Protein AF-A0A7R9KYV3-F1 (afdb_monomer)

Organism: NCBI:txid1979941

Radius of gyration: 22.54 Å; Cα contacts (8 Å, |Δi|>4): 200; chains: 1; bounding box: 41×62×64 Å

pLDDT: mean 77.12, std 25.92, range [29.58, 98.75]

Secondary structure (DSSP, 8-state):
-HHHHHHHHHHHHHHHHHHHHHHHHHHTT-HHHHHHHHHHHHHH-TT-HHHHHHHHHHHHHHT-HHHHHHHHHHHHHH-TT-HHHHHHHHHHHHHTT-HHHHHHHHHHHHHH-TT-HHHHHHHHHHHHHHHHTT----------TTTS-SSPPP------BTTB--EEEE-SSS-EEEE--PPPHHHHHS--------PPP---

Structure (mmCIF, N/CA/C/O backbone):
data_AF-A0A7R9KYV3-F1
#
_entry.id   AF-A0A7R9KYV3-F1
#
loop_
_atom_site.group_PDB
_atom_site.id
_atom_site.type_symbol
_atom_site.label_atom_id
_atom_site.label_alt_id
_atom_site.label_comp_id
_atom_site.label_asym_id
_atom_site.label_entity_id
_atom_site.label_seq_id
_atom_site.pdbx_PDB_ins_code
_atom_site.Cartn_x
_atom_site.Cartn_y
_atom_site.Cartn_z
_atom_site.occupancy
_atom_site.B_iso_or_equiv
_atom_site.auth_seq_id
_atom_site.auth_comp_id
_atom_site.auth_asym_id
_atom_site.auth_atom_id
_atom_site.pdbx_PDB_model_num
ATOM 1 N N . MET A 1 1 ? 2.845 6.197 -35.842 1.00 64.44 1 MET A N 1
ATOM 2 C CA . MET A 1 1 ? 1.999 5.460 -34.868 1.00 64.44 1 MET A CA 1
ATOM 3 C C . MET A 1 1 ? 2.678 4.208 -34.306 1.00 64.44 1 MET A C 1
ATOM 5 O O . MET A 1 1 ? 2.483 3.958 -33.127 1.00 64.44 1 MET A O 1
ATOM 9 N N . ASN A 1 2 ? 3.479 3.456 -35.077 1.00 78.50 2 ASN A N 1
ATOM 10 C CA . ASN A 1 2 ? 4.183 2.267 -34.560 1.00 78.50 2 ASN A CA 1
ATOM 11 C C . ASN A 1 2 ? 5.315 2.609 -33.572 1.00 78.50 2 ASN A C 1
ATOM 13 O O . ASN A 1 2 ? 5.356 2.032 -32.498 1.00 78.50 2 ASN A O 1
ATOM 17 N N . GLU A 1 3 ? 6.119 3.638 -33.850 1.00 84.25 3 GLU A N 1
ATOM 18 C CA . GLU A 1 3 ? 7.258 4.022 -32.992 1.00 84.25 3 GLU A CA 1
ATOM 19 C C . GLU A 1 3 ? 6.856 4.394 -31.552 1.00 84.25 3 GLU A C 1
ATOM 21 O O . GLU A 1 3 ? 7.461 3.912 -30.602 1.00 84.25 3 GLU A O 1
ATOM 26 N N . LEU A 1 4 ? 5.783 5.176 -31.364 1.00 86.19 4 LEU A N 1
ATOM 27 C CA . LEU A 1 4 ? 5.289 5.538 -30.025 1.00 86.19 4 LEU A CA 1
ATOM 28 C C . LEU A 1 4 ? 4.763 4.318 -29.249 1.00 86.19 4 LEU A C 1
ATOM 30 O O . LEU A 1 4 ? 4.862 4.247 -28.024 1.00 86.19 4 LEU A O 1
ATOM 34 N N . ARG A 1 5 ? 4.176 3.351 -29.964 1.00 86.88 5 ARG A N 1
ATOM 35 C CA . ARG A 1 5 ? 3.699 2.100 -29.369 1.00 86.88 5 ARG A CA 1
ATOM 36 C C . ARG A 1 5 ? 4.875 1.230 -28.934 1.00 86.88 5 ARG A C 1
ATOM 38 O O . ARG A 1 5 ? 4.810 0.649 -27.853 1.00 86.88 5 ARG A O 1
ATOM 45 N N . ASP A 1 6 ? 5.923 1.170 -29.745 1.00 90.88 6 ASP A N 1
ATOM 46 C CA . ASP A 1 6 ? 7.134 0.406 -29.455 1.00 90.88 6 ASP A CA 1
ATOM 47 C C . ASP A 1 6 ? 7.897 1.020 -28.267 1.00 90.88 6 ASP A C 1
ATOM 49 O O . ASP A 1 6 ? 8.234 0.306 -27.323 1.00 90.88 6 ASP A O 1
ATOM 53 N N . GLU A 1 7 ? 8.023 2.352 -28.210 1.00 92.62 7 GLU A N 1
ATOM 54 C CA . GLU A 1 7 ? 8.619 3.060 -27.065 1.00 92.62 7 GLU A CA 1
ATOM 55 C C . GLU A 1 7 ? 7.854 2.794 -25.756 1.00 92.62 7 GLU A C 1
ATOM 57 O O . GLU A 1 7 ? 8.450 2.559 -24.701 1.00 92.62 7 GLU A O 1
ATOM 62 N N . LEU A 1 8 ? 6.517 2.787 -25.805 1.00 91.12 8 LEU A N 1
ATOM 63 C CA . LEU A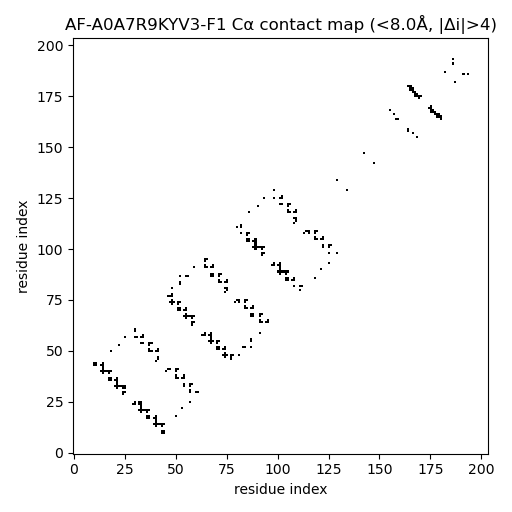 1 8 ? 5.694 2.476 -24.636 1.00 91.12 8 LEU A CA 1
ATOM 64 C C . LEU A 1 8 ? 5.884 1.025 -24.167 1.00 91.12 8 LEU A C 1
ATOM 66 O O . LEU A 1 8 ? 5.913 0.766 -22.960 1.00 91.12 8 LEU A O 1
ATOM 70 N N . ILE A 1 9 ? 6.007 0.078 -25.102 1.00 92.81 9 ILE A N 1
ATOM 71 C CA . ILE A 1 9 ? 6.284 -1.330 -24.789 1.00 92.81 9 ILE A CA 1
ATOM 72 C C . ILE A 1 9 ? 7.638 -1.453 -24.086 1.00 92.81 9 ILE A C 1
ATOM 74 O O . ILE A 1 9 ? 7.733 -2.149 -23.071 1.00 92.81 9 ILE A O 1
ATOM 78 N N . ASP A 1 10 ? 8.656 -0.748 -24.569 1.00 94.31 10 ASP A N 1
ATOM 79 C CA . ASP A 1 10 ? 9.988 -0.778 -23.972 1.00 94.31 10 ASP A CA 1
ATOM 80 C C . ASP A 1 10 ? 10.014 -0.113 -22.593 1.00 94.31 10 ASP A C 1
ATOM 82 O O . ASP A 1 10 ? 10.536 -0.696 -21.641 1.00 94.31 10 ASP A O 1
ATOM 86 N N . ARG A 1 11 ? 9.345 1.034 -22.416 1.00 95.75 11 ARG A N 1
ATOM 87 C CA . ARG A 1 11 ? 9.168 1.660 -21.093 1.00 95.75 11 ARG A CA 1
ATOM 88 C C . ARG A 1 11 ? 8.491 0.732 -20.093 1.00 95.75 11 ARG A C 1
ATOM 90 O O . ARG A 1 11 ? 8.936 0.633 -18.950 1.00 95.75 11 ARG A O 1
ATOM 97 N N . LYS A 1 12 ? 7.450 0.015 -20.522 1.00 96.50 12 LYS A N 1
ATOM 98 C CA . LYS A 1 12 ? 6.760 -0.968 -19.680 1.00 96.50 12 LYS A CA 1
ATOM 99 C C . LYS A 1 12 ? 7.692 -2.111 -19.268 1.00 96.50 12 LYS A C 1
ATOM 101 O O . LYS A 1 12 ? 7.708 -2.468 -18.093 1.00 96.50 12 LYS A O 1
ATOM 106 N N . ARG A 1 13 ? 8.489 -2.649 -20.199 1.00 97.06 13 ARG A N 1
ATOM 107 C CA . ARG A 1 13 ? 9.479 -3.703 -19.905 1.00 97.06 13 ARG A CA 1
ATOM 108 C C . ARG A 1 13 ? 10.517 -3.231 -18.889 1.00 97.06 13 ARG A C 1
ATOM 110 O O . ARG A 1 13 ? 10.708 -3.892 -17.874 1.00 97.06 13 ARG A O 1
ATOM 117 N N . LEU A 1 14 ? 11.099 -2.051 -19.102 1.00 97.69 14 LEU A N 1
ATOM 118 C CA . LEU A 1 14 ? 12.070 -1.465 -18.173 1.00 97.69 14 LEU A CA 1
ATOM 119 C C . LEU A 1 14 ? 11.465 -1.228 -16.780 1.00 97.69 14 LEU A C 1
ATOM 121 O O . LEU A 1 14 ? 12.129 -1.443 -15.765 1.00 97.69 14 LEU A O 1
ATOM 125 N N . ALA A 1 15 ? 10.198 -0.809 -16.710 1.00 98.12 15 ALA A N 1
ATOM 126 C CA . ALA A 1 15 ? 9.493 -0.645 -15.443 1.00 98.12 15 ALA A CA 1
ATOM 127 C C . ALA A 1 15 ? 9.299 -1.985 -14.712 1.00 98.12 15 ALA A C 1
ATOM 129 O O . ALA A 1 15 ? 9.496 -2.070 -13.496 1.00 98.12 15 ALA A O 1
ATOM 130 N N . ASP A 1 16 ? 8.951 -3.044 -15.445 1.00 98.06 16 ASP A N 1
ATOM 131 C CA . ASP A 1 16 ? 8.828 -4.390 -14.890 1.00 98.06 16 ASP A CA 1
ATOM 132 C C . ASP A 1 16 ? 10.169 -4.931 -14.374 1.00 98.06 16 ASP A C 1
ATOM 134 O O . ASP A 1 16 ? 10.203 -5.498 -13.278 1.00 98.06 16 ASP A O 1
ATOM 138 N N . ASP A 1 17 ? 11.273 -4.674 -15.078 1.00 98.31 17 ASP A N 1
ATOM 139 C CA . ASP A 1 17 ? 12.620 -5.034 -14.622 1.00 98.31 17 ASP A CA 1
ATOM 140 C C . ASP A 1 17 ? 12.986 -4.316 -13.317 1.00 98.31 17 ASP A C 1
ATOM 142 O O . ASP A 1 17 ? 13.447 -4.945 -12.359 1.00 98.31 17 ASP A O 1
ATOM 146 N N . GLN A 1 18 ? 12.716 -3.007 -13.226 1.00 98.56 18 GLN A N 1
ATOM 147 C CA . GLN A 1 18 ? 12.911 -2.243 -11.989 1.00 98.56 18 GLN A CA 1
ATOM 148 C C . GLN A 1 18 ? 12.071 -2.809 -10.840 1.00 98.56 18 GLN A C 1
ATOM 150 O O . GLN A 1 18 ? 12.570 -2.953 -9.721 1.00 98.56 18 GLN A O 1
ATOM 155 N N . LYS A 1 19 ? 10.816 -3.197 -11.098 1.00 98.44 19 LYS A N 1
ATOM 156 C CA . LYS A 1 19 ? 9.971 -3.871 -10.103 1.00 98.44 19 LYS A CA 1
ATOM 157 C C . LYS A 1 19 ? 10.593 -5.196 -9.651 1.00 98.44 19 LYS A C 1
ATOM 159 O O . LYS A 1 19 ? 10.613 -5.453 -8.448 1.00 98.44 19 LYS A O 1
ATOM 164 N N . GLU A 1 20 ? 11.123 -6.024 -10.551 1.00 98.62 20 GLU A N 1
ATOM 165 C CA . GLU A 1 20 ? 11.753 -7.292 -10.156 1.00 98.62 20 GLU A CA 1
ATOM 166 C C . GLU A 1 20 ? 13.046 -7.099 -9.354 1.00 98.62 20 GLU A C 1
ATOM 168 O O . GLU A 1 20 ? 13.282 -7.815 -8.377 1.00 98.62 20 GLU A O 1
ATOM 173 N N . ILE A 1 21 ? 13.860 -6.097 -9.690 1.00 98.56 21 ILE A N 1
ATOM 174 C CA . ILE A 1 21 ? 15.030 -5.716 -8.883 1.00 98.56 21 ILE A CA 1
ATOM 175 C C . ILE A 1 21 ? 14.579 -5.243 -7.491 1.00 98.56 21 ILE A C 1
ATOM 177 O O . ILE A 1 21 ? 15.112 -5.696 -6.474 1.00 98.56 21 ILE A O 1
ATOM 181 N N . GLY A 1 22 ? 13.534 -4.413 -7.426 1.00 98.56 22 GLY A N 1
ATOM 182 C CA . GLY A 1 22 ? 12.930 -3.969 -6.169 1.00 98.56 22 GLY A CA 1
ATOM 183 C C . GLY A 1 22 ? 12.415 -5.128 -5.314 1.00 98.56 22 GLY A C 1
ATOM 184 O O . GLY A 1 22 ? 12.664 -5.158 -4.108 1.00 98.56 22 GLY A O 1
ATOM 185 N N . ASN A 1 23 ? 11.786 -6.132 -5.933 1.00 98.62 23 ASN A N 1
ATOM 186 C CA . ASN A 1 23 ? 11.327 -7.345 -5.252 1.00 98.62 23 ASN A CA 1
ATOM 187 C C . ASN A 1 23 ? 12.497 -8.116 -4.621 1.00 98.62 23 ASN A C 1
ATOM 189 O O . ASN A 1 23 ? 12.359 -8.629 -3.508 1.00 98.62 23 ASN A O 1
ATOM 193 N N . LYS A 1 24 ? 13.645 -8.204 -5.307 1.00 98.69 24 LYS A N 1
ATOM 194 C CA . LYS A 1 24 ? 14.857 -8.848 -4.772 1.00 98.69 24 LYS A CA 1
ATOM 195 C C . LYS A 1 24 ? 15.391 -8.084 -3.561 1.00 98.69 24 LYS A C 1
ATOM 197 O O . LYS A 1 24 ? 15.576 -8.694 -2.512 1.00 98.69 24 LYS A O 1
ATOM 202 N N . HIS A 1 25 ? 15.543 -6.761 -3.660 1.00 98.62 25 HIS A N 1
ATOM 203 C CA . HIS A 1 25 ? 15.964 -5.931 -2.525 1.00 98.62 25 HIS A CA 1
ATOM 204 C C . HIS A 1 25 ? 15.016 -6.054 -1.330 1.00 98.62 25 HIS A C 1
ATOM 206 O O . HIS A 1 25 ? 15.473 -6.261 -0.208 1.00 98.62 25 HIS A O 1
ATOM 212 N N . PHE A 1 26 ? 13.703 -6.019 -1.575 1.00 98.38 26 PHE A N 1
ATOM 213 C CA . PHE A 1 26 ? 12.693 -6.159 -0.530 1.00 98.38 26 PHE A CA 1
ATOM 214 C C . PHE A 1 26 ? 12.807 -7.506 0.199 1.00 98.38 26 PHE A C 1
ATOM 216 O O . PHE A 1 26 ? 12.771 -7.547 1.427 1.00 98.38 26 PHE A O 1
ATOM 223 N N . LYS A 1 27 ? 12.988 -8.609 -0.544 1.00 98.31 27 LYS A N 1
ATOM 224 C CA . LYS A 1 27 ? 13.189 -9.950 0.033 1.00 98.31 27 LYS A CA 1
ATOM 225 C C . LYS A 1 27 ? 14.481 -10.051 0.844 1.00 98.31 27 LYS A C 1
ATOM 227 O O . LYS A 1 27 ? 14.488 -10.724 1.867 1.00 98.31 27 LYS A O 1
ATOM 232 N N . SER A 1 28 ? 15.538 -9.363 0.418 1.00 97.94 28 SER A N 1
ATOM 233 C CA . SER A 1 28 ? 16.816 -9.303 1.137 1.00 97.94 28 SER A CA 1
ATOM 234 C C . SER A 1 28 ? 16.821 -8.326 2.322 1.00 97.94 28 SER A C 1
ATOM 236 O O . SER A 1 28 ? 17.852 -8.177 2.966 1.00 97.94 28 SER A O 1
ATOM 238 N N . GLY A 1 29 ? 15.706 -7.644 2.613 1.00 97.25 29 GLY A N 1
ATOM 239 C CA . GLY A 1 29 ? 15.609 -6.674 3.710 1.00 97.25 29 GLY A CA 1
ATOM 240 C C . GLY A 1 29 ? 16.184 -5.287 3.398 1.00 97.25 29 GLY A C 1
ATOM 241 O O . GLY A 1 29 ? 16.158 -4.414 4.260 1.00 97.25 29 GLY A O 1
ATOM 242 N N . HIS A 1 30 ? 16.642 -5.050 2.169 1.00 98.31 30 HIS A N 1
ATOM 243 C CA . HIS A 1 30 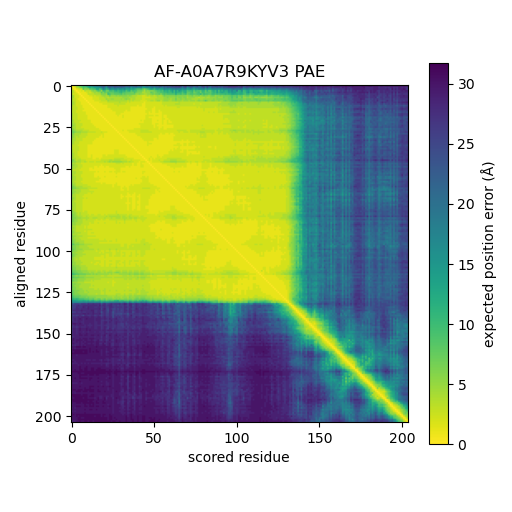? 17.122 -3.754 1.682 1.00 98.31 30 HIS A CA 1
ATOM 244 C C . HIS A 1 30 ? 15.924 -2.858 1.315 1.00 98.31 30 HIS A C 1
ATOM 246 O O . HIS A 1 30 ? 15.544 -2.718 0.146 1.00 98.31 30 HIS A O 1
ATOM 252 N N . ILE A 1 31 ? 15.235 -2.335 2.336 1.00 97.81 31 ILE A N 1
ATOM 253 C CA . ILE A 1 31 ? 13.947 -1.647 2.171 1.00 97.81 31 ILE A CA 1
ATOM 254 C C . ILE A 1 31 ? 14.106 -0.344 1.377 1.00 97.81 31 ILE A C 1
ATOM 256 O O . ILE A 1 31 ? 13.331 -0.097 0.451 1.00 97.81 31 ILE A O 1
ATOM 260 N N . GLU A 1 32 ? 15.115 0.469 1.675 1.00 98.19 32 GLU A N 1
ATOM 261 C CA . GLU A 1 32 ? 15.422 1.724 0.981 1.00 98.19 32 GLU A CA 1
ATOM 262 C C . GLU A 1 32 ? 15.660 1.520 -0.518 1.00 98.19 32 GLU A C 1
ATOM 264 O O . GLU A 1 32 ? 15.097 2.243 -1.344 1.00 98.19 32 GLU A O 1
ATOM 269 N N . GLU A 1 33 ? 16.474 0.531 -0.873 1.00 98.44 33 GLU A N 1
ATOM 270 C CA . GLU A 1 33 ? 16.784 0.165 -2.251 1.00 98.44 33 GLU A CA 1
ATOM 271 C C . GLU A 1 33 ? 15.523 -0.307 -2.972 1.00 98.44 33 GLU A C 1
ATOM 273 O O . GLU A 1 33 ? 15.260 0.128 -4.093 1.00 98.44 33 GLU A O 1
ATOM 278 N N . SER A 1 34 ? 14.681 -1.107 -2.307 1.00 98.56 34 SER A N 1
ATOM 279 C CA . SER A 1 34 ? 13.408 -1.536 -2.890 1.00 98.56 34 SER A CA 1
ATOM 280 C C . SER A 1 34 ? 12.488 -0.353 -3.221 1.00 98.56 34 SER A C 1
ATOM 282 O O . SER A 1 34 ? 11.918 -0.306 -4.310 1.00 98.56 34 SER A O 1
ATOM 284 N N . ILE A 1 35 ? 12.407 0.655 -2.341 1.00 98.62 35 ILE A N 1
ATOM 285 C CA . ILE A 1 35 ? 11.614 1.875 -2.566 1.00 98.62 35 ILE A CA 1
ATOM 286 C C . ILE A 1 35 ? 12.140 2.650 -3.779 1.00 98.62 35 ILE A C 1
ATOM 288 O O . ILE A 1 35 ? 11.338 3.132 -4.585 1.00 98.62 35 ILE A O 1
ATOM 292 N N . LYS A 1 36 ? 13.468 2.764 -3.929 1.00 98.62 36 LYS A N 1
ATOM 293 C CA . LYS A 1 36 ? 14.091 3.422 -5.089 1.00 98.62 36 LYS A CA 1
ATOM 294 C C . LYS A 1 36 ? 13.726 2.700 -6.385 1.00 98.62 36 LYS A C 1
ATOM 296 O O . LYS A 1 36 ? 13.237 3.339 -7.310 1.00 98.62 36 LYS A O 1
ATOM 301 N N . CYS A 1 37 ? 13.863 1.376 -6.421 1.00 98.75 37 CYS A N 1
ATOM 302 C CA . CYS A 1 37 ? 13.506 0.569 -7.587 1.00 98.75 37 CYS A CA 1
ATOM 303 C C . CYS A 1 37 ? 12.025 0.712 -7.971 1.00 98.75 37 CYS A C 1
ATOM 305 O O . CYS A 1 37 ? 11.715 0.963 -9.132 1.00 98.75 37 CYS A O 1
ATOM 307 N N . TYR A 1 38 ? 11.095 0.633 -7.012 1.00 98.75 38 TYR A N 1
ATOM 308 C CA . TYR A 1 38 ? 9.674 0.834 -7.322 1.00 98.75 38 TYR A CA 1
ATOM 309 C C . TYR A 1 38 ? 9.365 2.267 -7.771 1.00 98.75 38 TYR A C 1
ATOM 311 O O . TYR A 1 38 ? 8.493 2.472 -8.608 1.00 98.75 38 TYR A O 1
ATOM 319 N N . THR A 1 39 ? 10.088 3.261 -7.253 1.00 98.69 39 THR A N 1
ATOM 320 C CA . THR A 1 39 ? 9.951 4.654 -7.704 1.00 98.69 39 THR A CA 1
ATOM 321 C C . THR A 1 39 ? 10.410 4.819 -9.150 1.00 98.69 39 THR A C 1
ATOM 323 O O . THR A 1 39 ? 9.701 5.452 -9.927 1.00 98.69 39 THR A O 1
ATOM 326 N N . ASN A 1 40 ? 11.522 4.188 -9.534 1.00 98.44 40 ASN A N 1
ATOM 327 C CA . ASN A 1 40 ? 11.973 4.161 -10.925 1.00 98.44 40 ASN A CA 1
ATOM 328 C C . ASN A 1 40 ? 10.946 3.460 -11.829 1.00 98.44 40 ASN A C 1
ATOM 330 O O . ASN A 1 40 ? 10.641 3.960 -12.906 1.00 98.44 40 ASN A O 1
ATOM 334 N N . ALA A 1 41 ? 10.366 2.340 -11.379 1.00 98.50 41 ALA A N 1
ATOM 335 C CA . ALA A 1 41 ? 9.313 1.645 -12.122 1.00 98.50 41 ALA A CA 1
ATOM 336 C C . ALA A 1 41 ? 8.096 2.552 -12.382 1.00 98.50 41 ALA A C 1
ATOM 338 O O . ALA A 1 41 ? 7.597 2.609 -13.501 1.00 98.50 41 ALA A O 1
ATOM 339 N N . ILE A 1 42 ? 7.667 3.320 -11.375 1.00 98.38 42 ILE A N 1
ATOM 340 C CA . ILE A 1 42 ? 6.560 4.282 -11.498 1.00 98.38 42 ILE A CA 1
ATOM 341 C C . ILE A 1 42 ? 6.902 5.415 -12.474 1.00 98.38 42 ILE A C 1
ATOM 343 O O . ILE A 1 42 ? 6.064 5.778 -13.289 1.00 98.38 42 ILE A O 1
ATOM 347 N N . GLN A 1 43 ? 8.125 5.954 -12.424 1.00 97.88 43 GLN A N 1
ATOM 348 C CA . GLN A 1 43 ? 8.569 7.005 -13.352 1.00 97.88 43 GLN A CA 1
ATOM 349 C C . GLN A 1 43 ? 8.612 6.529 -14.809 1.00 97.88 43 GLN A C 1
ATOM 351 O O . GLN A 1 43 ? 8.379 7.318 -15.722 1.00 97.88 43 GLN A O 1
ATOM 356 N N . LEU A 1 44 ? 8.921 5.249 -15.029 1.00 97.44 44 LEU A N 1
ATOM 357 C CA . LEU A 1 44 ? 8.936 4.639 -16.356 1.00 97.44 44 LEU A CA 1
ATOM 358 C C . LEU A 1 44 ? 7.523 4.320 -16.858 1.00 97.44 44 LEU A C 1
ATOM 360 O O . LEU A 1 44 ? 7.244 4.497 -18.044 1.00 97.44 44 LEU A O 1
ATOM 364 N N . TYR A 1 45 ? 6.641 3.843 -15.975 1.00 96.25 45 TYR A N 1
ATOM 365 C CA . TYR A 1 45 ? 5.269 3.479 -16.316 1.00 96.25 45 TYR A CA 1
ATOM 366 C C . TYR A 1 45 ? 4.325 3.582 -15.105 1.00 96.25 45 TYR A C 1
ATOM 368 O O . TYR A 1 45 ? 4.218 2.674 -14.281 1.00 96.25 45 TYR A O 1
ATOM 376 N N . GLU A 1 46 ? 3.582 4.683 -15.022 1.00 95.44 46 GLU A N 1
ATOM 377 C CA . GLU A 1 46 ? 2.703 4.994 -13.886 1.00 95.44 46 GLU A CA 1
ATOM 378 C C . GLU A 1 46 ? 1.349 4.267 -13.911 1.00 95.44 46 GLU A C 1
ATOM 380 O O . GLU A 1 46 ? 0.633 4.248 -12.919 1.00 95.44 46 GLU A O 1
ATOM 385 N N . SER A 1 47 ? 0.969 3.623 -15.015 1.00 95.00 47 SER A N 1
ATOM 386 C CA . SER A 1 47 ? -0.362 3.004 -15.139 1.00 95.00 47 SER A CA 1
ATOM 387 C C . SER A 1 47 ? -0.454 1.586 -14.562 1.00 95.00 47 SER A C 1
ATOM 389 O O . SER A 1 47 ? -1.459 0.908 -14.767 1.00 95.00 47 SER A O 1
ATOM 391 N N . ASN A 1 48 ? 0.577 1.096 -13.864 1.00 96.38 48 ASN A N 1
ATOM 392 C CA . ASN A 1 48 ? 0.555 -0.228 -13.242 1.00 96.38 48 ASN A CA 1
ATOM 393 C C . ASN A 1 48 ? 0.341 -0.129 -11.717 1.00 96.38 48 ASN A C 1
ATOM 395 O O . ASN A 1 48 ? 1.257 0.283 -10.995 1.00 96.38 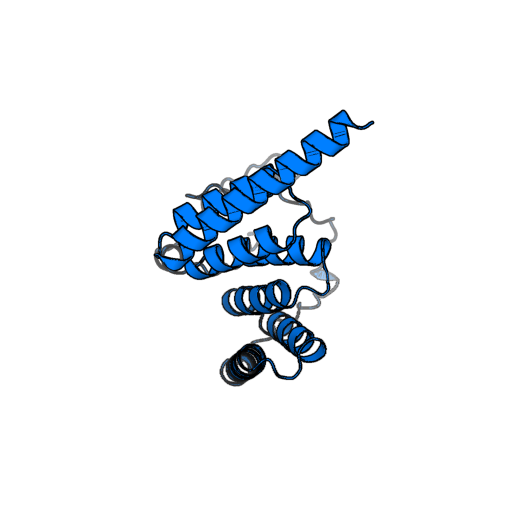48 ASN A O 1
ATOM 399 N N . PRO A 1 49 ? -0.807 -0.588 -11.182 1.00 97.62 49 PRO A N 1
ATOM 400 C CA . PRO A 1 49 ? -1.103 -0.499 -9.750 1.00 97.62 49 PRO A CA 1
ATOM 401 C C . PRO A 1 49 ? -0.142 -1.336 -8.890 1.00 97.62 49 PRO A C 1
ATOM 403 O O . PRO A 1 49 ? 0.051 -1.050 -7.705 1.00 97.62 49 PRO A O 1
ATOM 406 N N . VAL A 1 50 ? 0.501 -2.360 -9.468 1.00 97.88 50 VAL A N 1
ATOM 407 C CA . VAL A 1 50 ? 1.419 -3.260 -8.752 1.00 97.88 50 VAL A CA 1
ATOM 408 C C . VAL A 1 50 ? 2.639 -2.515 -8.213 1.00 97.88 50 VAL A C 1
ATOM 410 O O . VAL A 1 50 ? 3.106 -2.841 -7.118 1.00 97.88 50 VAL A O 1
ATOM 413 N N . PHE A 1 51 ? 3.145 -1.505 -8.927 1.00 98.44 51 PHE A N 1
ATOM 414 C CA . PHE A 1 51 ? 4.330 -0.765 -8.489 1.00 98.44 51 PHE A CA 1
ATOM 415 C C . PHE A 1 51 ? 4.045 0.032 -7.211 1.00 98.44 51 PHE A C 1
ATOM 417 O O . PHE A 1 51 ? 4.781 -0.091 -6.229 1.00 98.44 51 PHE A O 1
ATOM 424 N N . TYR A 1 52 ? 2.921 0.752 -7.180 1.00 98.69 52 TYR A N 1
ATOM 425 C CA . TYR A 1 52 ? 2.450 1.463 -5.990 1.00 98.69 52 TYR A CA 1
ATOM 426 C C . TYR A 1 52 ? 2.140 0.511 -4.843 1.00 98.69 52 TYR A C 1
ATOM 428 O O . TYR A 1 52 ? 2.539 0.764 -3.710 1.00 98.69 52 TYR A O 1
ATOM 436 N N . CYS A 1 53 ? 1.502 -0.631 -5.125 1.00 98.38 53 CYS A N 1
ATOM 437 C CA . CYS A 1 53 ? 1.292 -1.652 -4.107 1.00 98.38 53 CYS A CA 1
ATOM 438 C C . CYS A 1 53 ? 2.626 -2.052 -3.474 1.00 98.38 53 CYS A C 1
ATOM 440 O O . CYS A 1 53 ? 2.759 -2.066 -2.250 1.00 98.38 53 CYS A O 1
ATOM 442 N N . ASN A 1 54 ? 3.615 -2.447 -4.274 1.00 98.50 54 ASN A N 1
ATOM 443 C CA . ASN A 1 54 ? 4.882 -2.955 -3.752 1.00 98.50 54 ASN A CA 1
ATOM 444 C C . ASN A 1 54 ? 5.645 -1.893 -2.957 1.00 98.50 54 ASN A C 1
ATOM 446 O O . ASN A 1 54 ? 6.153 -2.200 -1.874 1.00 98.50 54 ASN A O 1
ATOM 450 N N . ARG A 1 55 ? 5.623 -0.639 -3.419 1.00 98.75 55 ARG A N 1
ATOM 451 C CA . ARG A 1 55 ? 6.202 0.483 -2.682 1.00 98.75 55 ARG A CA 1
ATOM 452 C C . ARG A 1 55 ? 5.454 0.784 -1.382 1.00 98.75 55 ARG A C 1
ATOM 454 O O . ARG A 1 55 ? 6.111 1.003 -0.366 1.00 98.75 55 ARG A O 1
ATOM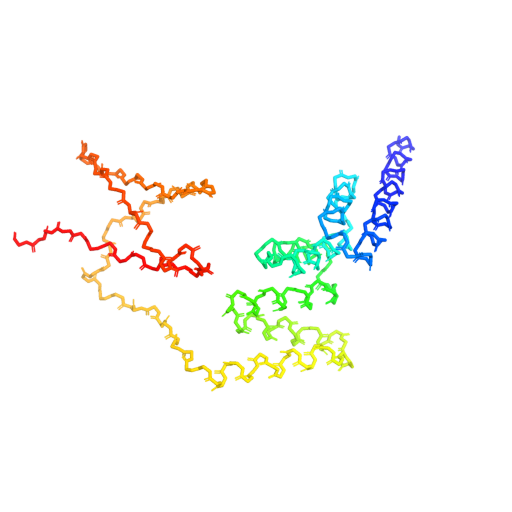 461 N N . SER A 1 56 ? 4.124 0.665 -1.347 1.00 98.75 56 SER A N 1
ATOM 462 C CA . SER A 1 56 ? 3.350 0.852 -0.111 1.00 98.75 56 SER A CA 1
ATOM 463 C C . SER A 1 56 ? 3.707 -0.169 0.968 1.00 98.75 56 SER A C 1
ATOM 465 O O . SER A 1 56 ? 3.823 0.183 2.141 1.00 98.75 56 SER A O 1
ATOM 467 N N . MET A 1 57 ? 3.975 -1.422 0.591 1.00 98.62 57 MET A N 1
ATOM 468 C CA . MET A 1 57 ? 4.456 -2.427 1.544 1.00 98.62 57 MET A CA 1
ATOM 469 C C . MET A 1 57 ? 5.869 -2.109 2.053 1.00 98.62 57 MET A C 1
ATOM 471 O O . MET A 1 57 ? 6.148 -2.288 3.239 1.00 98.62 57 MET A O 1
ATOM 475 N N . ALA A 1 58 ? 6.755 -1.607 1.190 1.00 98.62 58 ALA A N 1
ATOM 476 C CA . ALA A 1 58 ? 8.080 -1.150 1.606 1.00 98.62 58 ALA A CA 1
ATOM 477 C C . ALA A 1 58 ? 7.999 0.040 2.576 1.00 98.62 58 ALA A C 1
ATOM 479 O O . ALA A 1 58 ? 8.673 0.038 3.605 1.00 98.62 58 ALA A O 1
ATOM 480 N N . TYR A 1 59 ? 7.098 0.994 2.333 1.00 98.62 59 TYR A N 1
ATOM 481 C CA . TYR A 1 59 ? 6.828 2.085 3.268 1.00 98.62 59 TYR A CA 1
ATOM 482 C C . TYR A 1 59 ? 6.264 1.598 4.609 1.00 98.62 59 TYR A C 1
ATOM 484 O O . TYR A 1 59 ? 6.738 2.039 5.655 1.00 98.62 59 TYR A O 1
ATOM 492 N N . LEU A 1 60 ? 5.337 0.634 4.614 1.00 98.31 60 LEU A N 1
ATOM 493 C CA . LEU A 1 60 ? 4.849 0.014 5.853 1.00 98.31 60 LEU A CA 1
ATOM 494 C C . LEU A 1 60 ? 5.976 -0.652 6.650 1.00 98.31 60 LEU A C 1
ATOM 496 O O . LEU A 1 60 ? 6.025 -0.510 7.869 1.00 98.31 60 LEU A O 1
ATOM 500 N N . LYS A 1 61 ? 6.900 -1.350 5.977 1.00 97.88 61 LYS A N 1
ATOM 501 C CA . LYS A 1 61 ? 8.078 -1.959 6.619 1.00 97.88 61 LYS A CA 1
ATOM 502 C C . LYS A 1 61 ? 9.046 -0.922 7.183 1.00 97.88 61 LYS A C 1
ATOM 504 O O . LYS A 1 61 ? 9.658 -1.178 8.213 1.00 97.88 61 LYS A O 1
ATOM 509 N N . LYS A 1 62 ? 9.145 0.241 6.541 1.00 96.38 62 LYS A N 1
ATOM 510 C CA . LYS A 1 62 ? 9.964 1.372 6.990 1.00 96.38 62 LYS A CA 1
ATOM 511 C C . LYS A 1 62 ? 9.323 2.194 8.122 1.00 96.38 62 LYS A C 1
ATOM 513 O O . LYS A 1 62 ? 9.978 3.066 8.679 1.00 96.38 62 LYS A O 1
ATOM 518 N N . GLY A 1 63 ? 8.057 1.941 8.466 1.00 94.00 63 GLY A N 1
ATOM 519 C CA . GLY A 1 63 ? 7.325 2.736 9.460 1.00 94.00 63 GLY A CA 1
ATOM 520 C C . GLY A 1 63 ? 6.810 4.074 8.917 1.00 94.00 63 GLY A C 1
ATOM 521 O O . GLY A 1 63 ? 6.666 5.030 9.671 1.00 94.00 63 GLY A O 1
ATOM 522 N N . LEU A 1 64 ? 6.530 4.142 7.611 1.00 93.19 64 LEU A N 1
ATOM 523 C CA . LEU A 1 64 ? 5.999 5.313 6.906 1.00 93.19 64 LEU A CA 1
ATOM 524 C C . LEU A 1 64 ? 4.549 5.059 6.440 1.00 93.19 64 LEU A C 1
ATOM 526 O O . LEU A 1 64 ? 4.288 4.851 5.250 1.00 93.19 64 LEU A O 1
ATOM 530 N N . PRO A 1 65 ? 3.569 4.995 7.362 1.00 86.00 65 PRO A N 1
ATOM 531 C CA . PRO A 1 65 ? 2.211 4.576 7.026 1.00 86.00 65 PRO A CA 1
ATOM 532 C C . PRO A 1 65 ? 1.430 5.605 6.196 1.00 86.00 65 PRO A C 1
ATOM 534 O O . PRO A 1 65 ? 0.503 5.214 5.486 1.00 86.00 65 PRO A O 1
ATOM 537 N N . LEU A 1 66 ? 1.789 6.895 6.243 1.00 92.25 66 LEU A N 1
ATOM 538 C CA . LEU A 1 66 ? 1.132 7.943 5.453 1.00 92.25 66 LEU A CA 1
ATOM 539 C C . LEU A 1 66 ? 1.486 7.831 3.964 1.00 92.25 66 LEU A C 1
ATOM 541 O O . LEU A 1 66 ? 0.610 7.895 3.105 1.00 92.25 66 LEU A O 1
ATOM 545 N N . GLU A 1 67 ? 2.760 7.620 3.659 1.00 92.88 67 GLU A N 1
ATOM 546 C CA . GLU A 1 67 ? 3.273 7.381 2.314 1.00 92.88 67 GLU A CA 1
ATOM 547 C C . GLU A 1 67 ? 2.687 6.090 1.741 1.00 92.88 67 GLU A C 1
ATOM 549 O O . GLU A 1 67 ? 2.205 6.075 0.609 1.00 92.88 67 GLU A O 1
ATOM 554 N N . ALA A 1 68 ? 2.627 5.032 2.556 1.00 97.62 68 ALA A N 1
ATOM 555 C CA . ALA A 1 68 ? 1.967 3.791 2.174 1.00 97.62 68 ALA A CA 1
ATOM 556 C C . ALA A 1 68 ? 0.474 3.984 1.858 1.00 97.62 68 ALA A C 1
ATOM 558 O O . ALA A 1 68 ? -0.017 3.431 0.874 1.00 97.62 68 ALA A O 1
ATOM 559 N N . HIS A 1 69 ? -0.249 4.769 2.667 1.00 96.75 69 HIS A N 1
ATOM 560 C CA . HIS A 1 69 ? -1.667 5.075 2.440 1.00 96.75 69 HIS A CA 1
ATOM 561 C C . HIS A 1 69 ? -1.877 5.790 1.096 1.00 96.75 69 HIS A C 1
ATOM 563 O O . HIS A 1 69 ? -2.727 5.354 0.318 1.00 96.75 69 HIS A O 1
ATOM 569 N N . ARG A 1 70 ? -1.050 6.798 0.781 1.00 97.00 70 ARG A N 1
ATOM 570 C CA . ARG A 1 70 ? -1.090 7.526 -0.502 1.00 97.00 70 ARG A CA 1
ATOM 571 C C . ARG A 1 70 ? -0.849 6.612 -1.701 1.00 97.00 70 ARG A C 1
ATOM 573 O O . ARG A 1 70 ? -1.602 6.671 -2.668 1.00 97.00 70 ARG A O 1
ATOM 580 N N . ASP A 1 71 ? 0.157 5.742 -1.628 1.00 98.06 71 ASP A N 1
ATOM 581 C CA . ASP A 1 71 ? 0.435 4.780 -2.701 1.00 98.06 71 ASP A CA 1
ATOM 582 C C . ASP A 1 71 ? -0.726 3.795 -2.900 1.00 98.06 71 ASP A C 1
ATOM 584 O O . ASP A 1 71 ? -1.056 3.443 -4.031 1.00 98.06 71 ASP A O 1
ATOM 588 N N . CYS A 1 72 ? -1.388 3.366 -1.822 1.00 98.25 72 CYS A N 1
ATOM 589 C CA . CYS A 1 72 ? -2.559 2.503 -1.952 1.00 98.25 72 CYS A CA 1
ATOM 590 C C . CYS A 1 72 ? -3.741 3.223 -2.615 1.00 98.25 72 CYS A C 1
ATOM 592 O O . CYS A 1 72 ? -4.438 2.603 -3.412 1.00 98.25 72 CYS A O 1
ATOM 594 N N . ASP A 1 73 ? -3.964 4.507 -2.322 1.00 97.94 73 ASP A N 1
ATOM 595 C CA . ASP A 1 73 ? -5.009 5.288 -2.997 1.00 97.94 73 ASP A CA 1
ATOM 596 C C . ASP A 1 73 ? -4.708 5.449 -4.494 1.00 97.94 73 ASP A C 1
ATOM 598 O O . ASP A 1 73 ? -5.600 5.249 -5.314 1.00 97.94 73 ASP A O 1
ATOM 602 N N . LEU A 1 74 ? -3.451 5.707 -4.872 1.00 98.00 74 LEU A N 1
ATOM 603 C CA . LEU A 1 74 ? -3.043 5.743 -6.282 1.00 98.00 74 LEU A CA 1
ATOM 604 C C . LEU A 1 74 ? -3.262 4.391 -6.974 1.00 98.00 74 LEU A C 1
ATOM 606 O O . LEU A 1 74 ? -3.837 4.348 -8.059 1.00 98.00 74 LEU A O 1
ATOM 610 N N . ALA A 1 75 ? -2.882 3.284 -6.330 1.00 98.31 75 ALA A N 1
ATOM 611 C CA . ALA A 1 75 ? -3.128 1.946 -6.865 1.00 98.31 75 ALA A CA 1
ATOM 612 C C . ALA A 1 75 ? -4.626 1.675 -7.086 1.00 98.31 75 ALA A C 1
ATOM 614 O O . ALA A 1 75 ? -4.993 1.109 -8.110 1.00 98.31 75 ALA A O 1
ATOM 615 N N . LEU A 1 76 ? -5.485 2.100 -6.153 1.00 97.44 76 LEU A N 1
ATOM 616 C CA . LEU A 1 76 ? -6.936 1.895 -6.226 1.00 97.44 76 LEU A CA 1
ATOM 617 C C . LEU A 1 76 ? -7.641 2.830 -7.210 1.00 97.44 76 LEU A C 1
ATOM 619 O O . LEU A 1 76 ? -8.706 2.480 -7.713 1.00 97.44 76 LEU A O 1
ATOM 623 N N . ASN A 1 77 ? -7.053 3.990 -7.504 1.00 97.94 77 ASN A N 1
ATOM 624 C CA . ASN A 1 77 ? -7.518 4.859 -8.582 1.00 97.94 77 ASN A CA 1
ATOM 625 C C . ASN A 1 77 ? -7.269 4.230 -9.960 1.00 97.94 77 ASN A C 1
ATOM 627 O O . ASN A 1 77 ? -8.051 4.459 -10.878 1.00 97.94 77 ASN A O 1
ATOM 631 N N . ILE A 1 78 ? -6.202 3.436 -10.097 1.00 97.12 78 ILE A N 1
ATOM 632 C CA . ILE A 1 78 ? -5.891 2.697 -11.327 1.00 97.12 78 ILE A CA 1
ATOM 633 C C . ILE A 1 78 ? -6.719 1.406 -11.407 1.00 97.12 78 ILE A C 1
ATOM 635 O O . ILE A 1 78 ? -7.334 1.126 -12.431 1.00 97.12 78 ILE A O 1
ATOM 639 N N . ASP A 1 79 ? -6.750 0.624 -10.326 1.00 97.25 79 ASP A N 1
ATOM 640 C CA . ASP A 1 79 ? -7.527 -0.612 -10.211 1.00 97.25 79 ASP A CA 1
ATOM 641 C C . ASP A 1 79 ? -8.204 -0.696 -8.839 1.00 97.25 79 ASP A C 1
ATOM 643 O O . ASP A 1 79 ? -7.606 -1.092 -7.833 1.00 97.25 79 ASP A O 1
ATOM 647 N N . ASN A 1 80 ? -9.498 -0.375 -8.814 1.00 95.88 80 ASN A N 1
ATOM 648 C CA . ASN A 1 80 ? -10.303 -0.363 -7.594 1.00 95.88 80 ASN A CA 1
ATOM 649 C C . ASN A 1 80 ? -10.584 -1.764 -7.008 1.00 95.88 80 ASN A C 1
ATOM 651 O O . ASN A 1 80 ? -11.114 -1.863 -5.895 1.00 95.88 80 ASN A O 1
ATOM 655 N N . THR A 1 81 ? -10.229 -2.831 -7.730 1.00 95.81 81 THR A N 1
ATOM 656 C CA . THR A 1 81 ? -10.382 -4.229 -7.303 1.00 95.81 81 THR A CA 1
ATOM 657 C C . THR A 1 81 ? -9.081 -4.836 -6.781 1.00 95.81 81 THR A C 1
ATOM 659 O O . THR A 1 81 ? -9.058 -5.992 -6.355 1.00 95.81 81 THR A O 1
ATOM 662 N N . CYS A 1 82 ? -7.991 -4.060 -6.736 1.00 97.19 82 CYS A N 1
ATOM 663 C CA . CYS A 1 82 ? -6.697 -4.550 -6.289 1.00 97.19 82 CYS A CA 1
ATOM 664 C C . CYS A 1 82 ? -6.709 -4.927 -4.793 1.00 97.19 82 CYS A C 1
ATOM 666 O O . CYS A 1 82 ? -6.497 -4.093 -3.905 1.00 97.19 82 CYS A O 1
ATOM 668 N N . ILE A 1 83 ? -6.883 -6.222 -4.506 1.00 98.12 83 ILE A N 1
ATOM 669 C CA . ILE A 1 83 ? -6.933 -6.781 -3.144 1.00 98.12 83 ILE A CA 1
ATOM 670 C C . ILE A 1 83 ? -5.695 -6.390 -2.323 1.00 98.12 83 ILE A C 1
ATOM 672 O O . ILE A 1 83 ? -5.805 -6.010 -1.157 1.00 98.12 83 ILE A O 1
ATOM 676 N N . LYS A 1 84 ? -4.501 -6.428 -2.934 1.00 98.00 84 LYS A N 1
ATOM 677 C CA . LYS A 1 84 ? -3.243 -6.065 -2.257 1.00 98.00 84 LYS A CA 1
ATOM 678 C C . LYS A 1 84 ? -3.223 -4.595 -1.837 1.00 98.00 84 LYS A C 1
ATOM 680 O O . LYS A 1 84 ? -2.723 -4.306 -0.750 1.00 98.00 84 LYS A O 1
ATOM 685 N N . ALA A 1 85 ? -3.753 -3.689 -2.661 1.00 98.38 85 ALA A N 1
ATOM 686 C CA . ALA A 1 85 ? -3.835 -2.269 -2.331 1.00 98.38 85 ALA A CA 1
ATOM 687 C C . ALA A 1 85 ? -4.830 -2.022 -1.191 1.00 98.38 85 ALA A C 1
ATOM 689 O O . ALA A 1 85 ? -4.473 -1.354 -0.225 1.00 98.38 85 ALA A O 1
ATOM 690 N N . LEU A 1 86 ? -6.028 -2.621 -1.250 1.00 98.62 86 LEU A N 1
ATOM 691 C CA . LEU A 1 86 ? -7.028 -2.532 -0.175 1.00 98.62 86 LEU A CA 1
ATOM 692 C C . LEU A 1 86 ? -6.465 -3.029 1.158 1.00 98.62 86 LEU A C 1
ATOM 694 O O . LEU A 1 86 ? -6.511 -2.319 2.161 1.00 98.62 86 LEU A O 1
ATOM 698 N N . TYR A 1 87 ? -5.862 -4.219 1.157 1.00 98.75 87 TYR A N 1
ATOM 699 C CA . TYR A 1 87 ? -5.278 -4.810 2.358 1.00 98.75 87 TYR A CA 1
ATOM 700 C C . TYR A 1 87 ? -4.176 -3.921 2.956 1.00 98.75 87 TYR A C 1
ATOM 702 O O . TYR A 1 87 ? -4.177 -3.635 4.155 1.00 98.75 87 TYR A O 1
ATOM 710 N N . ARG A 1 88 ? -3.252 -3.426 2.121 1.00 98.62 88 ARG A N 1
ATOM 711 C CA . ARG A 1 88 ? -2.162 -2.537 2.560 1.00 98.62 88 ARG A CA 1
ATOM 712 C C . ARG A 1 88 ? -2.693 -1.188 3.049 1.00 98.62 88 ARG A C 1
ATOM 714 O O . ARG A 1 88 ? -2.193 -0.688 4.053 1.00 98.62 88 ARG A O 1
ATOM 721 N N . ARG A 1 89 ? -3.750 -0.648 2.433 1.00 98.56 89 ARG A N 1
ATOM 722 C CA . ARG A 1 89 ? -4.417 0.580 2.890 1.00 98.56 89 ARG A CA 1
ATOM 723 C C . ARG A 1 89 ? -5.042 0.412 4.271 1.00 98.56 89 ARG A C 1
ATOM 725 O O . ARG A 1 89 ? -4.874 1.293 5.116 1.00 98.56 89 ARG A O 1
ATOM 732 N N . GLY A 1 90 ? -5.677 -0.735 4.520 1.00 98.25 90 GLY A N 1
ATOM 733 C CA . GLY A 1 90 ? -6.205 -1.105 5.832 1.00 98.25 90 GLY A CA 1
ATOM 734 C C . GLY A 1 90 ? -5.107 -1.153 6.897 1.00 98.25 90 GLY A C 1
ATOM 735 O O . GLY A 1 90 ? -5.245 -0.544 7.959 1.00 98.2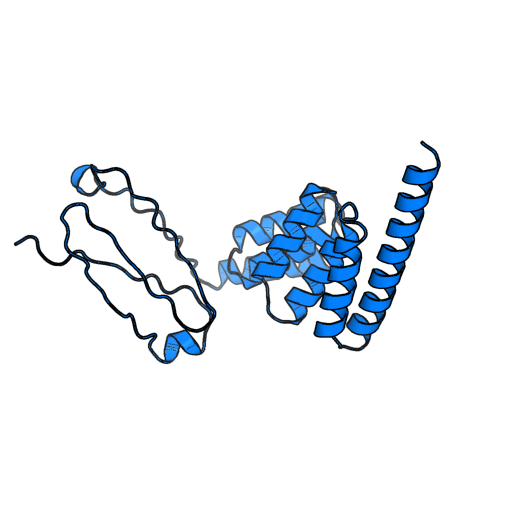5 90 GLY A O 1
ATOM 736 N N . LEU A 1 91 ? -3.964 -1.779 6.589 1.00 98.56 91 LEU A N 1
ATOM 737 C CA . LEU A 1 91 ? -2.792 -1.789 7.476 1.00 98.56 91 LEU A CA 1
ATOM 738 C C . LEU A 1 91 ? -2.265 -0.375 7.765 1.00 98.56 91 LEU A C 1
ATOM 740 O O . LEU A 1 91 ? -2.030 -0.036 8.926 1.00 98.56 91 LEU A O 1
ATOM 744 N N . SER A 1 92 ? -2.114 0.463 6.735 1.00 96.94 92 SER A N 1
ATOM 745 C CA . SER A 1 92 ? -1.684 1.859 6.885 1.00 96.94 92 SER A CA 1
ATOM 746 C C . SER A 1 92 ? -2.637 2.657 7.771 1.00 96.94 92 SER A C 1
ATOM 748 O O . SER A 1 92 ? -2.205 3.320 8.710 1.00 96.94 92 SER A O 1
ATOM 750 N N . ARG A 1 93 ? -3.948 2.567 7.520 1.00 95.75 93 ARG A N 1
ATOM 751 C CA . ARG A 1 93 ? -4.979 3.262 8.305 1.00 95.75 93 ARG A CA 1
ATOM 752 C C . ARG A 1 93 ? -5.001 2.792 9.755 1.00 95.75 93 ARG A C 1
ATOM 754 O O . ARG A 1 93 ? -5.137 3.626 10.646 1.00 95.75 93 ARG A O 1
ATOM 761 N N . ARG A 1 94 ? -4.780 1.498 10.006 1.00 91.81 94 ARG A N 1
ATOM 762 C CA . ARG A 1 94 ? -4.642 0.951 11.362 1.00 91.81 94 ARG A CA 1
ATOM 763 C C . ARG A 1 94 ? -3.436 1.541 12.099 1.00 91.81 94 ARG A C 1
ATOM 765 O O . ARG A 1 94 ? -3.579 1.903 13.263 1.00 91.81 94 ARG A O 1
ATOM 772 N N . GLN A 1 95 ? -2.281 1.676 11.440 1.00 90.50 95 GLN A N 1
ATOM 773 C CA . GLN A 1 95 ? -1.100 2.336 12.026 1.00 90.50 95 GLN A CA 1
ATOM 774 C C . GLN A 1 95 ? -1.315 3.840 12.257 1.00 90.50 95 GLN A C 1
ATOM 776 O O . GLN A 1 95 ? -0.760 4.398 13.195 1.00 90.50 95 GLN A O 1
ATOM 781 N N . LEU A 1 96 ? -2.160 4.481 11.445 1.00 86.75 96 LEU A N 1
ATOM 782 C CA . LEU A 1 96 ? -2.576 5.881 11.595 1.00 86.75 96 LEU A CA 1
ATOM 783 C C . LEU A 1 96 ? -3.760 6.072 12.562 1.00 86.75 96 LEU A C 1
ATOM 785 O O . LEU A 1 96 ? -4.363 7.142 12.572 1.00 86.75 96 LEU A O 1
ATOM 789 N N . PHE A 1 97 ? -4.136 5.047 13.336 1.00 87.81 97 PHE A N 1
ATOM 790 C CA . PHE A 1 97 ? -5.262 5.073 14.283 1.00 87.81 97 PHE A CA 1
ATOM 791 C C . PHE A 1 97 ? -6.647 5.331 13.649 1.00 87.81 97 PHE A C 1
ATOM 793 O O . PHE A 1 97 ? -7.627 5.571 14.350 1.00 87.81 97 PHE A O 1
ATOM 800 N N . ARG A 1 98 ? -6.771 5.218 12.321 1.00 85.88 98 ARG A N 1
ATOM 801 C CA . ARG A 1 98 ? -8.026 5.359 11.562 1.00 85.88 98 ARG A CA 1
ATOM 802 C C . ARG A 1 98 ? -8.756 4.017 11.475 1.00 85.88 98 ARG A C 1
ATOM 804 O O . ARG A 1 98 ? -8.904 3.442 10.397 1.00 85.88 98 ARG A O 1
ATOM 811 N N . TYR A 1 99 ? -9.162 3.486 12.625 1.00 86.88 99 TYR A N 1
ATOM 812 C CA . TYR A 1 99 ? -9.624 2.099 12.734 1.00 86.88 99 TYR A CA 1
ATOM 813 C C . TYR A 1 99 ? -10.924 1.800 11.981 1.00 86.88 99 TYR A C 1
ATOM 815 O O . TYR A 1 99 ? -11.019 0.740 11.370 1.00 86.88 99 TYR A O 1
ATOM 823 N N . SER A 1 100 ? -11.896 2.718 11.975 1.00 88.94 100 SER A N 1
ATOM 824 C CA . SER A 1 100 ? -13.154 2.553 11.227 1.00 88.94 100 SER A CA 1
ATOM 825 C C . SER A 1 100 ? -12.889 2.341 9.734 1.00 88.94 100 SER A C 1
ATOM 827 O O . SER A 1 100 ? -13.281 1.325 9.170 1.00 88.94 100 SER A O 1
ATOM 829 N N . LEU A 1 101 ? -12.100 3.233 9.132 1.00 91.50 101 LEU A N 1
ATOM 830 C CA . LEU A 1 101 ? -11.704 3.146 7.725 1.00 91.50 101 LEU A CA 1
ATOM 831 C C . LEU A 1 101 ? -10.844 1.909 7.421 1.00 91.50 101 LEU A C 1
ATOM 833 O O . LEU A 1 101 ? -10.907 1.370 6.318 1.00 91.50 101 LEU A O 1
ATOM 837 N N . ALA A 1 102 ? -10.028 1.456 8.379 1.00 93.88 102 ALA A N 1
ATOM 838 C CA . ALA A 1 102 ? -9.266 0.218 8.234 1.00 93.88 102 ALA A CA 1
ATOM 839 C C . ALA A 1 102 ? -10.184 -1.016 8.191 1.00 93.88 102 ALA A C 1
ATOM 841 O O . ALA A 1 102 ? -9.965 -1.909 7.374 1.00 93.88 102 ALA A O 1
ATOM 842 N N . LEU A 1 103 ? -11.232 -1.058 9.026 1.00 96.12 103 LEU A N 1
ATOM 843 C CA . LEU A 1 103 ? -12.228 -2.132 8.982 1.00 96.12 103 LEU A CA 1
ATOM 844 C C . LEU A 1 103 ? -12.941 -2.189 7.634 1.00 96.12 103 LEU A C 1
ATOM 846 O O . LEU A 1 103 ? -13.149 -3.284 7.119 1.00 96.12 103 LEU A O 1
ATOM 850 N N . ASP A 1 104 ? -13.289 -1.041 7.057 1.00 97.12 104 ASP A N 1
ATOM 851 C CA . ASP A 1 104 ? -13.961 -0.993 5.757 1.00 97.12 104 ASP A CA 1
ATOM 852 C C . ASP A 1 104 ? -13.075 -1.541 4.634 1.00 97.12 104 ASP A C 1
ATOM 854 O O . ASP A 1 104 ? -13.547 -2.319 3.803 1.00 97.12 104 ASP A O 1
ATOM 858 N N . ASP A 1 105 ? -11.776 -1.229 4.654 1.00 98.31 105 ASP A N 1
ATOM 859 C CA . ASP A 1 105 ? -10.816 -1.807 3.710 1.00 98.31 105 ASP A CA 1
ATOM 860 C C . ASP A 1 105 ? -10.696 -3.330 3.872 1.00 98.31 105 ASP A C 1
ATOM 862 O O . ASP A 1 105 ? -10.754 -4.058 2.880 1.00 98.31 105 ASP A O 1
ATOM 866 N N . PHE A 1 106 ? -10.577 -3.841 5.104 1.00 98.62 106 PHE A N 1
ATOM 867 C CA . PHE A 1 106 ? -10.493 -5.289 5.335 1.00 98.62 106 PHE A CA 1
ATOM 868 C C . PHE A 1 106 ? -11.790 -6.017 4.968 1.00 98.62 106 PHE A C 1
ATOM 870 O O . PHE A 1 106 ? -11.734 -7.101 4.393 1.00 98.62 106 PHE A O 1
ATOM 877 N N . ARG A 1 107 ? -12.961 -5.422 5.226 1.00 98.56 107 ARG A N 1
ATOM 878 C CA . ARG A 1 107 ? -14.248 -5.966 4.765 1.00 98.56 107 ARG A CA 1
ATOM 879 C C . ARG A 1 107 ? -14.311 -6.026 3.247 1.00 98.56 107 ARG A C 1
ATOM 881 O O . ARG A 1 107 ? -14.714 -7.049 2.711 1.00 98.56 107 ARG A O 1
ATOM 888 N N . ARG A 1 108 ? -13.864 -4.970 2.561 1.00 98.25 108 ARG A N 1
ATOM 889 C CA . ARG A 1 108 ? -13.803 -4.932 1.094 1.00 98.25 108 ARG A CA 1
ATOM 890 C C . ARG A 1 108 ? -12.884 -6.023 0.543 1.00 98.25 108 ARG A C 1
ATOM 892 O O . ARG A 1 108 ? -13.249 -6.663 -0.436 1.00 98.25 108 ARG A O 1
ATOM 899 N N . VAL A 1 109 ? -11.739 -6.279 1.185 1.00 98.62 109 VAL A N 1
ATOM 900 C CA . VAL A 1 109 ? -10.888 -7.433 0.844 1.00 98.62 109 VAL A CA 1
ATOM 901 C C . VAL A 1 109 ? -11.679 -8.733 0.959 1.00 98.62 109 VAL A C 1
ATOM 903 O O . VAL A 1 109 ? -11.676 -9.504 0.012 1.00 98.62 109 VAL A O 1
ATOM 906 N N . LEU A 1 110 ? -12.411 -8.944 2.055 1.00 98.44 110 LEU A N 1
ATOM 907 C CA . LEU A 1 110 ? -13.204 -10.161 2.271 1.00 98.44 110 LEU A CA 1
ATOM 908 C C . LEU A 1 110 ? -14.422 -10.285 1.345 1.00 98.44 110 LEU A C 1
ATOM 910 O O . LEU A 1 110 ? -14.906 -11.387 1.119 1.00 98.44 110 LEU A O 1
ATOM 914 N N . THR A 1 111 ? -14.920 -9.180 0.789 1.00 98.25 111 THR A N 1
ATOM 915 C CA . THR A 1 111 ? -15.928 -9.214 -0.279 1.00 98.25 111 THR A CA 1
ATOM 916 C C . THR A 1 111 ? -15.342 -9.724 -1.597 1.00 98.25 111 THR A C 1
ATOM 918 O O . THR A 1 111 ? -16.040 -10.408 -2.338 1.00 98.25 111 THR A O 1
ATOM 921 N N . LEU A 1 112 ? -14.083 -9.393 -1.900 1.00 97.50 112 LEU A N 1
ATOM 922 C CA . LEU A 1 112 ? -13.401 -9.809 -3.133 1.00 97.50 112 LEU A CA 1
ATOM 923 C C . LEU A 1 112 ? -12.731 -11.188 -3.007 1.00 97.50 112 LEU A C 1
ATOM 925 O O . LEU A 1 112 ? -12.635 -11.918 -3.986 1.00 97.50 112 LEU A O 1
ATOM 929 N N . ASP A 1 113 ? -12.263 -11.525 -1.809 1.00 97.56 113 ASP A N 1
ATOM 930 C CA . ASP A 1 113 ? -11.564 -12.759 -1.458 1.00 97.56 113 ASP A CA 1
ATOM 931 C C . ASP A 1 113 ? -11.988 -13.188 -0.046 1.00 97.56 113 ASP A C 1
ATOM 933 O O . ASP A 1 113 ? -11.387 -12.816 0.968 1.00 97.56 113 ASP A O 1
ATOM 937 N N . ALA A 1 114 ? -13.078 -13.955 0.015 1.00 97.44 114 ALA A N 1
ATOM 938 C CA . ALA A 1 114 ? -13.704 -14.381 1.263 1.00 97.44 114 ALA A CA 1
ATOM 939 C C . ALA A 1 114 ? -12.815 -15.303 2.112 1.00 97.44 114 ALA A C 1
ATOM 941 O O . ALA A 1 114 ? -13.018 -15.398 3.327 1.00 97.44 114 ALA A O 1
ATOM 942 N N . ASP A 1 115 ? -11.816 -15.953 1.513 1.00 96.81 115 ASP A N 1
ATOM 943 C CA . ASP A 1 115 ? -10.925 -16.900 2.186 1.00 96.81 115 ASP A CA 1
ATOM 944 C C . ASP A 1 115 ? -9.604 -16.280 2.640 1.00 96.81 115 ASP A C 1
ATOM 946 O O . ASP A 1 115 ? -8.783 -16.955 3.265 1.00 96.81 115 ASP A O 1
ATOM 950 N N . ASN A 1 116 ? -9.440 -14.969 2.456 1.00 97.75 116 ASN A N 1
ATOM 951 C CA . ASN A 1 116 ? -8.251 -14.244 2.875 1.00 97.75 116 ASN A CA 1
ATOM 952 C C . ASN A 1 116 ? -8.039 -14.287 4.403 1.00 97.75 116 ASN A C 1
ATOM 954 O O . ASN A 1 116 ? -8.592 -13.488 5.169 1.00 97.75 116 ASN A O 1
ATOM 958 N N . SER A 1 117 ? -7.208 -15.222 4.868 1.00 97.81 117 SER A N 1
ATOM 959 C CA . SER A 1 117 ? -6.935 -15.434 6.293 1.00 97.81 117 SER A CA 1
ATOM 960 C C . SER A 1 117 ? -6.263 -14.228 6.949 1.00 97.81 117 SER A C 1
ATOM 962 O O . SER A 1 117 ? -6.544 -13.909 8.106 1.00 97.81 117 SER A O 1
ATOM 964 N N . ASP A 1 118 ? -5.399 -13.534 6.205 1.00 97.44 118 ASP A N 1
ATOM 965 C CA . ASP A 1 118 ? -4.706 -12.342 6.684 1.00 97.44 118 ASP A CA 1
ATOM 966 C C . ASP A 1 118 ? -5.692 -11.197 6.940 1.00 97.44 118 ASP A C 1
ATOM 968 O O . ASP A 1 118 ? -5.663 -10.590 8.011 1.00 97.44 118 ASP A O 1
ATOM 972 N N . ALA A 1 119 ? -6.624 -10.947 6.017 1.00 97.94 119 ALA A N 1
ATOM 973 C CA . ALA A 1 119 ? -7.659 -9.933 6.197 1.00 97.94 119 ALA A CA 1
ATOM 974 C C . ALA A 1 119 ? -8.608 -10.270 7.357 1.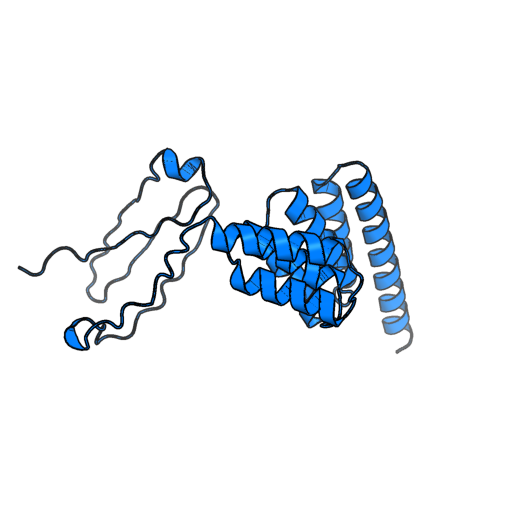00 97.94 119 ALA A C 1
ATOM 976 O O . ALA A 1 119 ? -8.924 -9.380 8.147 1.00 97.94 119 ALA A O 1
ATOM 977 N N . LYS A 1 120 ? -9.003 -11.543 7.533 1.00 98.56 120 LYS A N 1
ATOM 978 C CA . LYS A 1 120 ? -9.791 -11.985 8.706 1.00 98.56 120 LYS A CA 1
ATOM 979 C C . LYS A 1 120 ? -9.055 -11.682 10.015 1.00 98.56 120 LYS A C 1
ATOM 981 O O . LYS A 1 120 ? -9.652 -11.143 10.950 1.00 98.56 120 LYS A O 1
ATOM 986 N N . ARG A 1 121 ? -7.752 -11.986 10.076 1.00 98.38 121 ARG A N 1
ATOM 987 C CA . ARG A 1 121 ? -6.908 -11.719 11.250 1.00 98.38 121 ARG A CA 1
ATOM 988 C C . ARG A 1 121 ? -6.806 -10.223 11.544 1.00 98.38 121 ARG A C 1
ATOM 990 O O . ARG A 1 121 ? -7.012 -9.823 12.688 1.00 98.38 121 ARG A O 1
ATOM 997 N N . GLU A 1 122 ? -6.501 -9.401 10.541 1.00 98.00 122 GLU A N 1
ATOM 998 C CA . GLU A 1 122 ? -6.354 -7.953 10.728 1.00 98.00 122 GLU A CA 1
ATOM 999 C C . GLU A 1 122 ? -7.685 -7.269 11.069 1.00 98.00 122 GLU A C 1
ATOM 1001 O O . GLU A 1 122 ? -7.707 -6.372 11.915 1.00 98.00 122 GLU A O 1
ATOM 1006 N N . LEU A 1 123 ? -8.805 -7.720 10.492 1.00 97.69 123 LEU A N 1
ATOM 1007 C CA . LEU A 1 123 ? -10.147 -7.258 10.850 1.00 97.69 123 LEU A CA 1
ATOM 1008 C C . LEU A 1 123 ? -10.427 -7.514 12.338 1.00 97.69 123 LEU A C 1
ATOM 1010 O O . LEU A 1 123 ? -10.746 -6.578 13.072 1.00 97.69 123 LEU A O 1
ATOM 1014 N N . ALA A 1 124 ? -10.245 -8.755 12.799 1.00 97.00 124 ALA A N 1
ATOM 1015 C CA . ALA A 1 124 ? -10.467 -9.129 14.195 1.00 97.00 124 ALA A CA 1
ATOM 1016 C C . ALA A 1 124 ? -9.522 -8.377 15.150 1.00 97.00 124 ALA A C 1
ATOM 1018 O O . ALA A 1 124 ? -9.947 -7.897 16.202 1.00 97.00 124 ALA A O 1
ATOM 1019 N N . ALA A 1 125 ? -8.247 -8.223 14.781 1.00 94.56 125 ALA A N 1
ATOM 1020 C CA . ALA A 1 125 ? -7.284 -7.452 15.565 1.00 94.56 125 ALA A CA 1
ATOM 1021 C C . ALA A 1 125 ? -7.695 -5.974 15.679 1.00 94.56 125 ALA A C 1
ATOM 1023 O O . ALA A 1 125 ? -7.634 -5.396 16.763 1.00 94.56 125 ALA A O 1
ATOM 1024 N N . THR A 1 126 ? -8.171 -5.376 14.585 1.00 92.44 126 THR A N 1
ATOM 1025 C CA . THR A 1 126 ? -8.650 -3.986 14.561 1.00 92.44 126 THR A CA 1
ATOM 1026 C C . THR A 1 126 ? -9.919 -3.809 15.393 1.00 92.44 126 THR A C 1
ATOM 1028 O O . THR A 1 126 ? -10.027 -2.839 16.138 1.00 92.44 126 THR A O 1
ATOM 1031 N N . GLN A 1 127 ? -10.853 -4.763 15.344 1.00 93.31 127 GLN A N 1
ATOM 1032 C CA . GLN A 1 127 ? -12.057 -4.753 16.184 1.00 93.31 127 GLN A CA 1
ATOM 1033 C C . GLN A 1 127 ? -11.711 -4.805 17.674 1.00 93.31 127 GLN A C 1
ATOM 1035 O O . GLN A 1 127 ? -12.259 -4.032 18.454 1.00 93.31 127 GLN A O 1
ATOM 1040 N N . ARG A 1 128 ? -10.753 -5.654 18.069 1.00 91.25 128 ARG A N 1
ATOM 1041 C CA . ARG A 1 128 ? -10.277 -5.704 19.459 1.00 91.25 128 ARG A CA 1
ATOM 1042 C C . ARG A 1 128 ? -9.644 -4.389 19.896 1.00 91.25 128 ARG A C 1
ATOM 1044 O O . ARG A 1 128 ? -9.861 -3.993 21.029 1.00 91.25 128 ARG A O 1
ATOM 1051 N N . LEU A 1 129 ? -8.902 -3.703 19.021 1.00 84.25 129 LEU A N 1
ATOM 1052 C CA . LEU A 1 129 ? -8.324 -2.387 19.332 1.00 84.25 129 LEU A CA 1
ATOM 1053 C C . LEU A 1 129 ? -9.398 -1.320 19.576 1.00 84.25 129 LEU A C 1
ATOM 1055 O O . LEU A 1 129 ? -9.218 -0.477 20.449 1.00 84.25 129 LEU A O 1
ATOM 1059 N N . ILE A 1 130 ? -10.504 -1.369 18.829 1.00 81.75 130 ILE A N 1
ATOM 1060 C CA . ILE A 1 130 ? -11.661 -0.485 19.032 1.00 81.75 130 ILE A CA 1
ATOM 1061 C C . ILE A 1 130 ? -12.389 -0.815 20.339 1.00 81.75 130 ILE A C 1
ATOM 1063 O O . ILE A 1 130 ? -12.859 0.086 21.017 1.00 81.75 130 ILE A O 1
ATOM 1067 N N . GLN A 1 131 ? -12.490 -2.096 20.696 1.00 78.44 131 GLN A N 1
ATOM 1068 C CA . GLN A 1 131 ? -13.141 -2.532 21.935 1.00 78.44 131 GLN A CA 1
ATOM 1069 C C . GLN A 1 131 ? -12.273 -2.280 23.178 1.00 78.44 131 GLN A C 1
ATOM 1071 O O . GLN A 1 131 ? -12.806 -2.001 24.247 1.00 78.44 131 GLN A O 1
ATOM 1076 N N . SER A 1 132 ? -10.946 -2.399 23.056 1.00 73.75 132 SER A N 1
ATOM 1077 C CA . SER A 1 132 ? -10.010 -2.288 24.181 1.00 73.75 132 SER A CA 1
ATOM 1078 C C . SER A 1 132 ? -9.587 -0.856 24.488 1.00 73.75 132 SER A C 1
ATOM 1080 O O . SER A 1 132 ? -9.248 -0.549 25.630 1.00 73.75 132 SER A O 1
ATOM 1082 N N . LYS A 1 133 ? -9.596 0.034 23.492 1.00 58.22 133 LYS A N 1
ATOM 1083 C CA . LYS A 1 133 ? -9.441 1.469 23.709 1.00 58.22 133 LYS A CA 1
ATOM 1084 C C . LYS A 1 133 ? -10.831 2.077 23.757 1.00 58.22 133 LYS A C 1
ATOM 1086 O O . LYS A 1 133 ? -11.561 1.969 22.783 1.00 58.22 133 LYS A O 1
ATOM 1091 N N . ALA A 1 134 ? -11.162 2.765 24.849 1.00 46.72 134 ALA A N 1
ATOM 1092 C CA . ALA A 1 134 ? -12.214 3.771 24.842 1.00 46.72 134 ALA A CA 1
ATOM 1093 C C . ALA A 1 134 ? -11.854 4.799 23.760 1.00 46.72 134 ALA A C 1
ATOM 1095 O O . ALA A 1 134 ? -11.108 5.747 24.006 1.00 46.72 134 ALA A O 1
ATOM 1096 N N . ILE A 1 135 ? -12.284 4.551 22.522 1.00 46.69 135 ILE A N 1
ATOM 1097 C CA . ILE A 1 135 ? -12.240 5.541 21.462 1.00 46.69 135 ILE A CA 1
ATOM 1098 C C . ILE A 1 135 ? -13.195 6.615 21.948 1.00 46.69 135 ILE A C 1
ATOM 1100 O O . ILE A 1 135 ? -14.412 6.460 21.872 1.00 46.69 135 ILE A O 1
ATOM 1104 N N . VAL A 1 136 ? -12.632 7.677 22.521 1.00 46.62 136 VAL A N 1
ATOM 1105 C CA . VAL A 1 136 ? -13.360 8.924 22.681 1.00 46.62 136 VAL A CA 1
ATOM 1106 C C . VAL A 1 136 ? -13.599 9.389 21.260 1.00 46.62 136 VAL A C 1
ATOM 1108 O O . VAL A 1 136 ? -12.709 9.909 20.590 1.00 46.62 136 VAL A O 1
ATOM 1111 N N . GLU A 1 137 ? -14.784 9.077 20.758 1.00 40.91 137 GLU A N 1
ATOM 1112 C CA . GLU A 1 137 ? -15.308 9.688 19.558 1.00 40.91 137 GLU A CA 1
ATOM 1113 C C . GLU A 1 137 ? -15.380 11.184 19.876 1.00 40.91 137 GLU A C 1
ATOM 1115 O O . GLU A 1 137 ? -16.261 11.634 20.612 1.00 40.91 137 GLU A O 1
ATOM 1120 N N . ILE A 1 138 ? -14.381 11.949 19.425 1.00 41.59 138 ILE A N 1
ATOM 1121 C CA . ILE A 1 138 ? -14.407 13.404 19.532 1.00 41.59 138 ILE A CA 1
ATOM 1122 C C . ILE A 1 138 ? -15.456 13.848 18.523 1.00 41.59 138 ILE A C 1
ATOM 1124 O O . ILE A 1 138 ? -15.171 14.073 17.346 1.00 41.59 138 ILE A O 1
ATOM 1128 N N . LYS A 1 139 ? -16.708 13.877 18.974 1.00 42.56 139 LYS A N 1
ATOM 1129 C CA . LYS A 1 139 ? -17.792 14.488 18.222 1.00 42.56 139 LYS A CA 1
ATOM 1130 C C . LYS A 1 139 ? -17.406 15.942 18.011 1.00 42.56 139 LYS A C 1
ATOM 1132 O O . LYS A 1 139 ? -16.969 16.606 18.953 1.00 42.56 139 LYS A O 1
ATOM 1137 N N . ALA A 1 140 ? -17.541 16.418 16.777 1.00 48.38 140 ALA A N 1
ATOM 1138 C CA . ALA A 1 140 ? -17.477 17.844 16.523 1.00 48.38 140 ALA A CA 1
ATOM 1139 C C . ALA A 1 140 ? -18.459 18.510 17.493 1.00 48.38 140 ALA A C 1
ATOM 1141 O O . ALA A 1 140 ? -19.633 18.145 17.539 1.00 48.38 140 ALA A O 1
ATOM 1142 N N . ILE A 1 141 ? -17.952 19.408 18.334 1.00 55.38 141 ILE A N 1
ATOM 1143 C CA . ILE A 1 141 ? -18.819 20.227 19.167 1.00 55.38 141 ILE A CA 1
ATOM 1144 C C . ILE A 1 141 ? -19.572 21.114 18.180 1.00 55.38 141 ILE A C 1
ATOM 1146 O O . ILE A 1 141 ? -18.942 21.931 17.502 1.00 55.38 141 ILE A O 1
ATOM 1150 N N . ASP A 1 142 ? -20.891 20.940 18.081 1.00 57.28 142 ASP A N 1
ATOM 1151 C CA . ASP A 1 142 ? -21.755 21.920 17.431 1.00 57.28 142 ASP A CA 1
ATOM 1152 C C . ASP A 1 142 ? -21.601 23.219 18.215 1.00 57.28 142 ASP A C 1
ATOM 1154 O O . ASP A 1 142 ? -22.187 23.410 19.282 1.00 57.28 142 ASP A O 1
ATOM 1158 N N . LYS A 1 143 ? -20.705 24.088 17.734 1.00 57.03 143 LYS A N 1
ATOM 1159 C CA . LYS A 1 143 ? -20.480 25.390 18.349 1.00 57.03 143 LYS A CA 1
ATOM 1160 C C . LYS A 1 143 ? -21.819 26.132 18.336 1.00 57.03 143 LYS A C 1
ATOM 1162 O O . LYS A 1 143 ? -22.391 26.266 17.248 1.00 57.03 143 LYS A O 1
ATOM 1167 N N . PRO A 1 144 ? -22.300 26.632 19.492 1.00 69.38 144 PRO A N 1
ATOM 1168 C CA . PRO A 1 144 ? -23.430 27.552 19.538 1.00 69.38 144 PRO A CA 1
ATOM 1169 C C . PRO A 1 144 ? -23.232 28.663 18.512 1.00 69.38 144 PRO A C 1
ATOM 1171 O O . PRO A 1 144 ? -22.092 29.073 18.273 1.00 69.38 144 PRO A O 1
ATOM 1174 N N . LEU A 1 145 ? -24.317 29.149 17.906 1.00 66.25 145 LEU A N 1
ATOM 1175 C CA . LEU A 1 145 ? -24.255 30.137 16.824 1.00 66.25 145 LEU A CA 1
ATOM 1176 C C . LEU A 1 145 ? -23.442 31.387 17.224 1.00 66.25 145 LEU A C 1
ATOM 1178 O O . LEU A 1 145 ? -22.822 32.016 16.372 1.00 66.25 145 LEU A O 1
ATOM 1182 N N . GLU A 1 146 ? -23.386 31.711 18.522 1.00 69.81 146 GLU A N 1
ATOM 1183 C CA . GLU A 1 146 ? -22.601 32.828 19.061 1.00 69.81 146 GLU A CA 1
ATOM 1184 C C . GLU A 1 146 ? -21.078 32.596 19.052 1.00 69.81 146 GLU A C 1
ATOM 1186 O O . GLU A 1 146 ? -20.318 33.558 18.997 1.00 69.81 146 GLU A O 1
ATOM 1191 N N . LEU A 1 147 ? -20.626 31.336 19.090 1.00 59.53 147 LEU A N 1
ATOM 1192 C CA . LEU A 1 147 ? -19.212 30.926 19.097 1.00 59.53 147 LEU A CA 1
ATOM 1193 C C . LEU A 1 147 ? -18.706 30.491 17.713 1.00 59.53 147 LEU A C 1
ATOM 1195 O O . LEU A 1 147 ? -17.524 30.154 17.551 1.00 59.53 147 LEU A O 1
ATOM 1199 N N . GLN A 1 148 ? -19.592 30.460 16.717 1.00 63.25 148 GLN A N 1
ATOM 1200 C CA . GLN A 1 148 ? -19.225 30.247 15.323 1.00 63.25 148 GLN A CA 1
ATOM 1201 C C . GLN A 1 148 ? -18.569 31.513 14.772 1.00 63.25 148 GLN A C 1
ATOM 1203 O O . GLN A 1 148 ? -19.033 32.631 14.996 1.00 63.25 148 GLN A O 1
ATOM 1208 N N . SER A 1 149 ? -17.465 31.340 14.044 1.00 64.12 149 SER A N 1
ATOM 1209 C CA . SER A 1 149 ? -16.789 32.467 13.405 1.00 64.12 149 SER A CA 1
ATOM 1210 C C . SER A 1 149 ? -17.742 33.141 12.418 1.00 64.12 149 SER A C 1
ATOM 1212 O O . SER A 1 149 ? -18.169 32.516 11.450 1.00 64.12 149 SER A O 1
ATOM 1214 N N . LYS A 1 150 ? -18.061 34.419 12.651 1.00 70.56 150 LYS A N 1
ATOM 1215 C CA . LYS A 1 150 ? -18.847 35.242 11.713 1.00 70.56 150 LYS A CA 1
ATOM 1216 C C . LYS A 1 150 ? -18.043 35.618 10.467 1.00 70.56 150 LYS A C 1
ATOM 1218 O O . LYS A 1 150 ? -18.619 36.000 9.453 1.00 70.56 150 LYS A O 1
ATOM 1223 N N . THR A 1 151 ? -16.717 35.522 10.544 1.00 62.88 151 THR A N 1
ATOM 1224 C CA . THR A 1 151 ? -15.803 35.746 9.425 1.00 62.88 151 THR A CA 1
ATOM 1225 C C . THR A 1 151 ? -15.412 34.412 8.779 1.00 62.88 151 THR A C 1
ATOM 1227 O O . THR A 1 151 ? -15.226 33.416 9.492 1.00 62.88 151 THR A O 1
ATOM 1230 N N . PRO A 1 152 ? -15.280 34.354 7.439 1.00 55.31 152 PRO A N 1
ATOM 1231 C CA . PRO A 1 152 ? -14.817 33.156 6.751 1.00 55.31 152 PRO A CA 1
ATOM 1232 C C . PRO A 1 152 ? -13.441 32.752 7.272 1.00 55.31 152 PRO A C 1
ATOM 1234 O O . PRO A 1 152 ? -12.547 33.590 7.385 1.00 55.31 152 PRO A O 1
ATOM 1237 N N . LEU A 1 153 ? -13.261 31.467 7.572 1.00 57.78 153 LEU A N 1
ATOM 1238 C CA . LEU A 1 153 ? -11.959 30.950 7.976 1.00 57.78 153 LEU A CA 1
ATOM 1239 C C . LEU A 1 153 ? -10.964 31.144 6.827 1.00 57.78 153 LEU A C 1
ATOM 1241 O O . LEU A 1 153 ? -11.113 30.560 5.751 1.00 57.78 153 LEU A O 1
ATOM 1245 N N . THR A 1 154 ? -9.937 31.958 7.057 1.00 48.00 154 THR A N 1
ATOM 1246 C CA . THR A 1 154 ? -8.851 32.136 6.096 1.00 48.00 154 THR A CA 1
ATOM 1247 C C . THR A 1 154 ? -8.023 30.859 6.053 1.00 48.00 154 THR A C 1
ATOM 1249 O O . THR A 1 154 ? -7.552 30.361 7.076 1.00 48.00 154 THR A O 1
ATOM 1252 N N . LYS A 1 155 ? -7.846 30.300 4.856 1.00 40.72 155 LYS A N 1
ATOM 1253 C CA . LYS A 1 155 ? -7.063 29.083 4.655 1.00 40.72 155 LYS A CA 1
ATOM 1254 C C . LYS A 1 155 ? -5.586 29.391 4.916 1.00 40.72 155 LYS A C 1
ATOM 1256 O O . LYS A 1 155 ? -4.928 30.001 4.080 1.00 40.72 155 LYS A O 1
ATOM 1261 N N . VAL A 1 156 ? -5.066 28.977 6.068 1.00 45.12 156 VAL A N 1
ATOM 1262 C CA . VAL A 1 156 ? -3.639 29.118 6.387 1.00 45.12 156 VAL A CA 1
ATOM 1263 C C . VAL A 1 156 ? -2.876 27.979 5.713 1.00 45.12 156 VAL A C 1
ATOM 1265 O O . VAL A 1 156 ? -3.168 26.803 5.933 1.00 45.12 156 VAL A O 1
ATOM 1268 N N . ALA A 1 157 ? -1.915 28.321 4.855 1.00 32.31 157 ALA A N 1
ATOM 1269 C CA . ALA A 1 157 ? -1.026 27.339 4.251 1.00 32.31 157 ALA A CA 1
ATOM 1270 C C . ALA A 1 157 ? -0.014 26.855 5.300 1.00 32.31 157 ALA A C 1
ATOM 1272 O O . ALA A 1 157 ? 0.711 27.656 5.884 1.00 32.31 157 ALA A O 1
ATOM 1273 N N . ILE A 1 158 ? 0.037 25.543 5.533 1.00 39.66 158 ILE A N 1
ATOM 1274 C CA . ILE A 1 158 ? 1.022 24.924 6.425 1.00 39.66 158 ILE A CA 1
ATOM 1275 C C . ILE A 1 158 ? 2.148 24.365 5.555 1.00 39.66 158 ILE A C 1
ATOM 1277 O O . ILE A 1 158 ? 1.961 23.370 4.854 1.00 39.66 158 ILE A O 1
ATOM 1281 N N . CYS A 1 159 ? 3.318 25.001 5.604 1.00 33.31 159 CYS A N 1
ATOM 1282 C CA . CYS A 1 159 ? 4.543 24.472 5.011 1.00 33.31 159 CYS A CA 1
ATOM 1283 C C . CYS A 1 159 ? 5.352 23.761 6.100 1.00 33.31 159 CYS A C 1
ATOM 1285 O O . CYS A 1 159 ? 5.894 24.405 6.992 1.00 33.31 159 CYS A O 1
ATOM 1287 N N . CYS A 1 160 ? 5.435 22.432 6.032 1.00 33.94 160 CYS A N 1
ATOM 1288 C CA . CYS A 1 160 ? 6.302 21.649 6.913 1.00 33.94 160 CYS A CA 1
ATOM 1289 C C . CYS A 1 160 ? 7.673 21.435 6.261 1.00 33.94 160 CYS A C 1
ATOM 1291 O O . CYS A 1 160 ? 7.760 20.734 5.252 1.00 33.94 160 CYS A O 1
ATOM 1293 N N . ASP A 1 161 ? 8.739 21.939 6.886 1.00 37.12 161 ASP A N 1
ATOM 1294 C CA . ASP A 1 161 ? 10.095 21.401 6.717 1.00 37.12 161 ASP A CA 1
ATOM 1295 C C . ASP A 1 161 ? 10.450 20.550 7.949 1.00 37.12 161 ASP A C 1
ATOM 1297 O O . ASP A 1 161 ? 10.040 20.825 9.076 1.00 37.12 161 ASP A O 1
ATOM 1301 N N . LYS A 1 162 ? 11.194 19.470 7.723 1.00 44.56 162 LYS A N 1
ATOM 1302 C CA . LYS A 1 162 ? 11.460 18.307 8.581 1.00 44.56 162 LYS A CA 1
ATOM 1303 C C . LYS A 1 162 ? 12.182 18.601 9.909 1.00 44.56 162 LYS A C 1
ATOM 1305 O O . LYS A 1 162 ? 12.689 17.662 10.521 1.00 44.56 162 LYS A O 1
ATOM 1310 N N . LYS A 1 163 ? 12.266 19.854 10.369 1.00 42.75 163 LYS A N 1
ATOM 1311 C CA . LYS A 1 163 ? 12.943 20.222 11.628 1.00 42.75 163 LYS A CA 1
ATOM 1312 C C . LYS A 1 163 ? 12.205 21.241 12.505 1.00 42.75 163 LYS A C 1
ATOM 1314 O O . LYS A 1 163 ? 12.492 21.281 13.698 1.00 42.75 163 LYS A O 1
ATOM 1319 N N . SER A 1 164 ? 11.230 21.986 11.987 1.00 38.22 164 SER A N 1
ATOM 1320 C CA . SER A 1 164 ? 10.381 22.886 12.781 1.00 38.22 164 SER A CA 1
ATOM 1321 C C . SER A 1 164 ? 9.139 23.297 11.989 1.00 38.22 164 SER A C 1
ATOM 1323 O O . SER A 1 164 ? 9.194 23.469 10.774 1.00 38.22 164 SER A O 1
ATOM 1325 N N . CYS A 1 165 ? 8.009 23.454 12.680 1.00 37.38 165 CYS A N 1
ATOM 1326 C CA . CYS A 1 165 ? 6.832 24.124 12.130 1.00 37.38 165 CYS A CA 1
ATOM 1327 C C . CYS A 1 165 ? 6.857 25.571 12.626 1.00 37.38 165 CYS A C 1
ATOM 1329 O O . CYS A 1 165 ? 6.685 25.808 13.820 1.00 37.38 165 CYS A O 1
ATOM 1331 N N . GLU A 1 166 ? 7.096 26.526 11.732 1.00 36.19 166 GLU A N 1
ATOM 1332 C CA . GLU A 1 166 ? 6.831 27.937 12.009 1.00 36.19 166 GLU A CA 1
ATOM 1333 C C . GLU A 1 166 ? 5.473 28.300 11.407 1.00 36.19 166 GLU A C 1
ATOM 1335 O O . GLU A 1 166 ? 5.185 27.973 10.256 1.00 36.19 166 GLU A O 1
ATOM 1340 N N . PHE A 1 167 ? 4.623 28.954 12.198 1.00 44.06 167 PHE A N 1
ATOM 1341 C CA . PHE A 1 167 ? 3.317 29.429 11.754 1.00 44.06 167 PHE A CA 1
ATOM 1342 C C . PHE A 1 167 ? 3.368 30.944 11.596 1.00 44.06 167 PHE A C 1
ATOM 1344 O O . PHE A 1 167 ? 3.810 31.655 12.498 1.00 44.06 167 PHE A O 1
ATOM 1351 N N . VAL A 1 168 ? 2.882 31.441 10.461 1.00 36.94 168 VAL A N 1
ATOM 1352 C CA . VAL A 1 168 ? 2.653 32.871 10.249 1.00 36.94 168 VAL A CA 1
ATOM 1353 C C . VAL A 1 168 ? 1.153 33.068 10.096 1.00 36.94 168 VAL A C 1
ATOM 1355 O O . VAL A 1 168 ? 0.569 32.691 9.082 1.00 36.94 168 VAL A O 1
ATOM 1358 N N . VAL A 1 169 ? 0.522 33.634 11.123 1.00 41.09 169 VAL A N 1
ATOM 1359 C CA . VAL A 1 169 ? -0.874 34.074 11.057 1.00 41.09 169 VAL A CA 1
ATOM 1360 C C . VAL A 1 169 ? -0.861 35.543 10.653 1.00 41.09 169 VAL A C 1
ATOM 1362 O O . VAL A 1 169 ? -0.374 36.389 11.400 1.00 41.09 169 VAL A O 1
ATOM 1365 N N . GLN A 1 170 ? -1.354 35.850 9.454 1.00 36.84 170 GLN A N 1
ATOM 1366 C CA . GLN A 1 170 ? -1.585 37.233 9.036 1.00 36.84 170 GLN A CA 1
ATOM 1367 C C . GLN A 1 170 ? -2.989 37.654 9.464 1.00 36.84 170 GLN A C 1
ATOM 1369 O O . GLN A 1 170 ? -3.978 37.091 8.993 1.00 36.84 170 GLN A O 1
ATOM 1374 N N . LEU A 1 171 ? -3.065 38.634 10.365 1.00 41.72 171 LEU A N 1
ATOM 1375 C CA . LEU A 1 171 ? -4.317 39.278 10.753 1.00 41.72 171 LEU A CA 1
ATOM 1376 C C . LEU A 1 171 ? -4.591 40.506 9.862 1.00 41.72 171 LEU A C 1
ATOM 1378 O O . LEU A 1 171 ? -3.640 41.096 9.342 1.00 41.72 171 LEU A O 1
ATOM 1382 N N . PRO A 1 172 ? -5.865 40.912 9.686 1.00 37.91 172 PRO A N 1
ATOM 1383 C CA . PRO A 1 172 ? -6.258 41.987 8.767 1.00 37.91 172 PRO A CA 1
ATOM 1384 C C . PRO A 1 172 ? -5.672 43.369 9.099 1.00 37.91 172 PRO A C 1
ATOM 1386 O O . PRO A 1 172 ? -5.611 44.230 8.228 1.00 37.91 172 PRO A O 1
ATOM 1389 N N . GLU A 1 173 ? -5.204 43.581 10.331 1.00 41.59 173 GLU A N 1
ATOM 1390 C CA . GLU A 1 173 ? -4.718 44.874 10.818 1.00 41.59 173 GLU A CA 1
ATOM 1391 C C . GLU A 1 173 ? -3.250 44.781 11.257 1.00 41.59 173 GLU A C 1
ATOM 1393 O O . GLU A 1 173 ? -2.942 44.716 12.444 1.00 41.59 173 GLU A O 1
ATOM 1398 N N . SER A 1 174 ? -2.349 44.711 10.265 1.00 46.56 174 SER A N 1
ATOM 1399 C CA . SER A 1 174 ? -0.896 45.012 10.282 1.00 46.56 174 SER A CA 1
ATOM 1400 C C . SER A 1 174 ? -0.034 44.581 11.492 1.00 46.56 174 SER A C 1
ATOM 1402 O O . SER A 1 174 ? 1.103 45.035 11.638 1.00 46.56 174 SER A O 1
ATOM 1404 N N . SER A 1 175 ? -0.499 43.679 12.344 1.00 38.81 175 SER A N 1
ATOM 1405 C CA . SER A 1 175 ? 0.243 43.175 13.494 1.00 38.81 175 SER A CA 1
ATOM 1406 C C . SER A 1 175 ? 0.670 41.740 13.205 1.00 38.81 175 SER A C 1
ATOM 1408 O O . SER A 1 175 ? -0.131 40.814 13.109 1.00 38.81 175 SER A O 1
ATOM 1410 N N . THR A 1 176 ? 1.976 41.560 12.996 1.00 38.03 176 THR A N 1
ATOM 1411 C CA . THR A 1 176 ? 2.573 40.230 12.857 1.00 38.03 176 THR A CA 1
ATOM 1412 C C . THR A 1 176 ? 2.885 39.707 14.251 1.00 38.03 176 THR A C 1
ATOM 1414 O O . THR A 1 176 ? 3.853 40.146 14.870 1.00 38.03 176 THR A O 1
ATOM 1417 N N . ILE A 1 177 ? 2.100 38.753 14.747 1.00 41.19 177 ILE A N 1
ATOM 1418 C CA . ILE A 1 177 ? 2.481 37.995 15.940 1.00 41.19 177 ILE A CA 1
ATOM 1419 C C . ILE A 1 177 ? 3.370 36.840 15.471 1.00 41.19 177 ILE A C 1
ATOM 1421 O O . ILE A 1 177 ? 2.899 35.876 14.871 1.00 41.19 177 ILE A O 1
ATOM 1425 N N . LYS A 1 178 ? 4.681 36.953 15.707 1.00 35.28 178 LYS A N 1
ATOM 1426 C CA . LYS A 1 178 ? 5.608 35.825 15.564 1.00 35.28 178 LYS A CA 1
ATOM 1427 C C . LYS A 1 178 ? 5.621 35.060 16.879 1.00 35.28 178 LYS A C 1
ATOM 1429 O O . LYS A 1 178 ? 6.051 35.600 17.894 1.00 35.28 178 LYS A O 1
ATOM 1434 N N . THR A 1 179 ? 5.187 33.807 16.864 1.00 41.78 179 THR A N 1
ATOM 1435 C CA . THR A 1 179 ? 5.304 32.928 18.032 1.00 41.78 179 THR A CA 1
ATOM 1436 C C . THR A 1 179 ? 5.973 31.626 17.617 1.00 41.78 179 THR A C 1
ATOM 1438 O O . THR A 1 179 ? 5.559 30.982 16.657 1.00 41.78 179 THR A O 1
ATOM 1441 N N . GLN A 1 180 ? 7.025 31.247 18.341 1.00 35.56 180 GLN A N 1
ATOM 1442 C CA . GLN A 1 180 ? 7.707 29.965 18.189 1.00 35.56 180 GLN A CA 1
ATOM 1443 C C . GLN A 1 180 ? 7.135 28.984 19.215 1.00 35.56 180 GLN A C 1
ATOM 1445 O O . GLN A 1 180 ? 7.269 29.187 20.420 1.00 35.56 180 GLN A O 1
ATOM 1450 N N . LEU A 1 181 ? 6.503 27.911 18.743 1.00 39.75 181 LEU A N 1
ATOM 1451 C CA . LEU A 1 181 ? 6.170 26.762 19.581 1.00 39.75 181 LEU A CA 1
ATOM 1452 C C . LEU A 1 181 ? 7.378 25.825 19.597 1.00 39.75 181 LEU A C 1
ATOM 1454 O O . LEU A 1 181 ? 7.635 25.098 18.638 1.00 39.75 181 LEU A O 1
ATOM 1458 N N . PHE A 1 182 ? 8.136 25.842 20.691 1.00 35.72 182 PHE A N 1
ATOM 1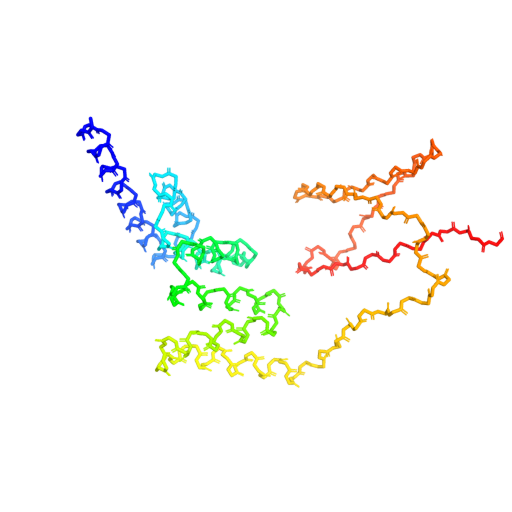459 C CA . PHE A 1 182 ? 9.150 24.821 20.920 1.00 35.72 182 PHE A CA 1
ATOM 1460 C C . PHE A 1 182 ? 8.450 23.517 21.291 1.00 35.72 182 PHE A C 1
ATOM 1462 O O . PHE A 1 182 ? 7.757 23.436 22.300 1.00 35.72 182 PHE A O 1
ATOM 1469 N N . ALA A 1 183 ? 8.629 22.483 20.470 1.00 39.53 183 ALA A N 1
ATOM 1470 C CA . ALA A 1 183 ? 8.160 21.147 20.801 1.00 39.53 183 ALA A CA 1
ATOM 1471 C C . ALA A 1 183 ? 8.812 20.677 22.112 1.00 39.53 183 ALA A C 1
ATOM 1473 O O . ALA A 1 183 ? 10.041 20.521 22.180 1.00 39.53 183 ALA A O 1
ATOM 1474 N N . ASN A 1 184 ? 7.986 20.422 23.129 1.00 39.62 184 ASN A N 1
ATOM 1475 C CA . ASN A 1 184 ? 8.402 19.769 24.367 1.00 39.62 184 ASN A CA 1
ATOM 1476 C C . ASN A 1 184 ? 9.000 18.391 24.024 1.00 39.62 184 ASN A C 1
ATOM 1478 O O . ASN A 1 184 ? 8.540 17.730 23.088 1.00 39.62 184 ASN A O 1
ATOM 1482 N N . ASP A 1 185 ? 9.995 17.925 24.787 1.00 38.81 185 ASP A N 1
ATOM 1483 C CA . ASP A 1 185 ? 10.756 16.692 24.495 1.00 38.81 185 ASP A CA 1
ATOM 1484 C C . ASP A 1 185 ? 9.892 15.430 24.315 1.00 38.81 185 ASP A C 1
ATOM 1486 O O . ASP A 1 185 ? 10.293 14.476 23.645 1.00 38.81 185 ASP A O 1
ATOM 1490 N N . TRP A 1 186 ? 8.673 15.443 24.854 1.00 37.53 186 TRP A N 1
ATOM 1491 C CA . TRP A 1 186 ? 7.677 14.391 24.674 1.00 37.53 186 TRP A CA 1
ATOM 1492 C C . TRP A 1 186 ? 7.197 14.248 23.212 1.00 37.53 186 TRP A C 1
ATOM 1494 O O . TRP A 1 186 ? 7.143 13.129 22.697 1.00 37.53 186 TRP A O 1
ATOM 1504 N N . ALA A 1 187 ? 6.953 15.363 22.508 1.00 40.72 187 ALA A N 1
ATOM 1505 C CA . ALA A 1 187 ? 6.466 15.394 21.121 1.00 40.72 187 ALA A CA 1
ATOM 1506 C C . ALA A 1 187 ? 7.550 15.045 20.081 1.00 40.72 187 ALA A C 1
ATOM 1508 O O . ALA A 1 187 ? 7.240 14.622 18.971 1.00 40.72 187 ALA A O 1
ATOM 1509 N N . ARG A 1 188 ? 8.839 15.164 20.436 1.00 43.97 188 ARG A N 1
ATOM 1510 C CA . ARG A 1 188 ? 9.953 14.754 19.556 1.00 43.97 188 ARG A CA 1
ATOM 1511 C C . ARG A 1 188 ? 10.131 13.238 19.480 1.00 43.97 188 ARG A C 1
ATOM 1513 O O . ARG A 1 188 ? 10.726 12.748 18.526 1.00 43.97 188 ARG A O 1
ATOM 1520 N N . ARG A 1 189 ? 9.653 12.497 20.487 1.00 40.22 189 ARG A N 1
ATOM 1521 C CA . ARG A 1 189 ? 9.846 11.040 20.597 1.00 40.22 189 ARG A CA 1
ATOM 1522 C C . ARG A 1 189 ? 8.669 10.216 20.079 1.00 40.22 189 ARG A C 1
ATOM 1524 O O . ARG A 1 189 ? 8.864 9.052 19.750 1.00 40.22 189 ARG A O 1
ATOM 1531 N N . HIS A 1 190 ? 7.478 10.798 19.974 1.00 39.22 190 HIS A N 1
ATOM 1532 C CA . HIS A 1 190 ? 6.277 10.087 19.544 1.00 39.22 190 HIS A CA 1
ATOM 1533 C C . HIS A 1 190 ? 5.564 10.916 18.475 1.00 39.22 190 HIS A C 1
ATOM 1535 O O . HIS A 1 190 ? 5.068 12.004 18.751 1.00 39.22 190 HIS A O 1
ATOM 1541 N N . SER A 1 191 ? 5.551 10.415 17.235 1.00 40.38 191 SER A N 1
ATOM 1542 C CA . SER A 1 191 ? 4.843 11.034 16.109 1.00 40.38 191 SER A CA 1
ATOM 1543 C C . SER A 1 191 ? 3.335 10.839 16.279 1.00 40.38 191 SER A C 1
ATOM 1545 O O . SER A 1 191 ? 2.720 9.944 15.704 1.00 40.38 191 SER A O 1
ATOM 1547 N N . THR A 1 192 ? 2.742 11.667 17.126 1.00 40.06 192 THR A N 1
ATOM 1548 C CA . THR A 1 192 ? 1.296 11.813 17.263 1.00 40.06 192 THR A CA 1
ATOM 1549 C C . THR A 1 192 ? 0.970 13.294 17.199 1.00 40.06 192 THR A C 1
ATOM 1551 O O . THR A 1 192 ? 1.613 14.096 17.871 1.00 40.06 192 THR A O 1
ATOM 1554 N N . SER A 1 193 ? 0.001 13.633 16.348 1.00 38.97 193 SER A N 1
ATOM 1555 C CA . SER A 1 193 ? -0.591 14.964 16.209 1.00 38.97 193 SER A CA 1
ATOM 1556 C C . SER A 1 193 ? -0.784 15.622 17.575 1.00 38.97 193 SER A C 1
ATOM 1558 O O . SER A 1 193 ? -1.411 15.030 18.452 1.00 38.97 193 SER A O 1
ATOM 1560 N N . LEU A 1 194 ? -0.230 16.820 17.752 1.00 34.47 194 LEU A N 1
ATOM 1561 C CA . LEU A 1 194 ? -0.504 17.669 18.903 1.00 34.47 194 LEU A CA 1
ATOM 1562 C C . LEU A 1 194 ? -1.609 18.638 18.476 1.00 34.47 194 LEU A C 1
ATOM 1564 O O . LEU A 1 194 ? -1.381 19.458 17.587 1.00 34.47 194 LEU A O 1
ATOM 1568 N N . ASP A 1 195 ? -2.792 18.535 19.078 1.00 33.28 195 ASP A N 1
ATOM 1569 C CA . ASP A 1 195 ? -3.788 19.600 18.977 1.00 33.28 195 ASP A CA 1
ATOM 1570 C C . ASP A 1 195 ? -3.281 20.786 19.801 1.00 33.28 195 ASP A C 1
ATOM 1572 O O . ASP A 1 195 ? -3.137 20.706 21.022 1.00 33.28 195 ASP A O 1
ATOM 1576 N N . VAL A 1 196 ? -2.939 21.874 19.113 1.00 33.12 196 VAL A N 1
ATOM 1577 C CA . VAL A 1 196 ? -2.592 23.144 19.748 1.00 33.12 196 VAL A CA 1
ATOM 1578 C C . VAL A 1 196 ? -3.856 23.986 19.782 1.00 33.12 196 VAL A C 1
ATOM 1580 O O . VAL A 1 196 ? -4.309 24.491 18.756 1.00 33.12 196 VAL A O 1
ATOM 1583 N N . ASP A 1 197 ? -4.425 24.122 20.973 1.00 29.58 197 ASP A N 1
ATOM 1584 C CA . ASP A 1 197 ? -5.583 24.970 21.227 1.00 29.58 197 ASP A CA 1
ATOM 1585 C C . ASP A 1 197 ? -5.107 26.434 21.282 1.00 29.58 197 ASP A C 1
ATOM 1587 O O . ASP A 1 197 ? -4.556 26.899 22.283 1.00 29.58 197 ASP A O 1
ATOM 1591 N N . ILE A 1 198 ? -5.234 27.159 20.167 1.00 36.06 198 ILE A N 1
ATOM 1592 C CA . ILE A 1 198 ? -4.910 28.589 20.109 1.00 36.06 198 ILE A CA 1
ATOM 1593 C C . ILE A 1 198 ? -6.108 29.348 20.680 1.00 36.06 198 ILE A C 1
ATOM 1595 O O 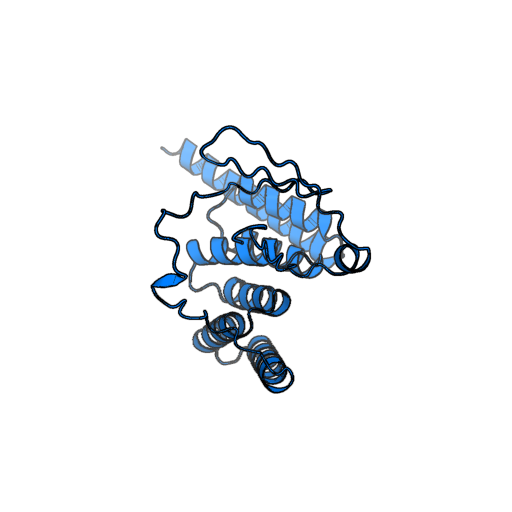. ILE A 1 198 ? -7.074 29.645 19.977 1.00 36.06 198 ILE A O 1
ATOM 1599 N N . ARG A 1 199 ? -6.049 29.674 21.974 1.00 31.69 199 ARG A N 1
ATOM 1600 C CA . ARG A 1 199 ? -6.931 30.691 22.556 1.00 31.69 199 ARG A CA 1
ATOM 1601 C C . ARG A 1 199 ? -6.448 32.060 22.088 1.00 31.69 199 ARG A C 1
ATOM 1603 O O . ARG A 1 199 ? -5.295 32.413 22.325 1.00 31.69 199 ARG A O 1
ATOM 1610 N N . ALA A 1 200 ? -7.323 32.828 21.442 1.00 32.97 200 ALA A N 1
ATOM 1611 C CA . ALA A 1 200 ? -7.108 34.263 21.322 1.00 32.97 200 ALA A CA 1
ATOM 1612 C C . ALA A 1 200 ? -7.059 34.835 22.745 1.00 32.97 200 ALA A C 1
ATOM 1614 O O . ALA A 1 200 ? -7.996 34.659 23.526 1.00 32.97 200 ALA A O 1
ATOM 1615 N N . ALA A 1 201 ? -5.925 35.427 23.109 1.00 36.38 201 ALA A N 1
ATOM 1616 C CA . ALA A 1 201 ? -5.828 36.210 24.324 1.00 36.38 201 ALA A CA 1
ATOM 1617 C C . ALA A 1 201 ? -6.565 37.536 24.099 1.00 36.38 201 ALA A C 1
ATOM 1619 O O . ALA A 1 201 ? -6.298 38.217 23.110 1.00 36.38 201 ALA A O 1
ATOM 1620 N N . ASN A 1 202 ? -7.405 37.873 25.076 1.00 33.28 202 ASN A N 1
ATOM 1621 C CA . ASN A 1 202 ? -8.049 39.162 25.334 1.00 33.28 202 ASN A CA 1
ATOM 1622 C C . ASN A 1 202 ? -9.376 39.424 24.613 1.00 33.28 202 ASN A C 1
ATOM 1624 O O . ASN A 1 202 ? -9.400 40.048 23.564 1.00 33.28 202 ASN A O 1
ATOM 1628 N N . ASP A 1 203 ? -10.462 39.049 25.292 1.00 33.19 203 ASP A N 1
ATOM 1629 C CA . ASP A 1 203 ? -11.612 39.937 25.490 1.00 33.19 203 ASP A CA 1
ATOM 1630 C C . ASP A 1 203 ? -11.930 39.955 27.004 1.00 33.19 203 ASP A C 1
ATOM 1632 O O . ASP A 1 203 ? -12.608 39.065 27.525 1.00 33.19 203 ASP A O 1
ATOM 1636 N N . ILE A 1 204 ? -11.356 40.930 27.722 1.00 36.81 204 ILE A N 1
ATOM 1637 C CA . ILE A 1 204 ? -11.972 41.591 28.889 1.00 36.81 204 ILE A CA 1
ATOM 1638 C C . ILE A 1 204 ? -12.037 43.070 28.531 1.00 36.81 204 ILE A C 1
ATOM 1640 O O . ILE A 1 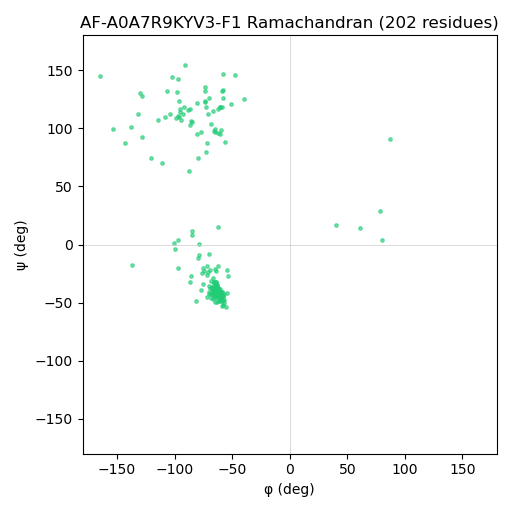204 ? -10.992 43.577 28.058 1.00 36.81 204 ILE A O 1
#

Nearest PDB structures (foldseek):
  4cgv-assembly3_C  TM=9.883E-01  e=5.303E-09  Homo sapiens
  2vyi-assembly2_B  TM=9.929E-01  e=5.035E-09  Homo sapiens
  6q3q-assembly1_B  TM=9.749E-01  e=4.779E-09  Arabidopsis
  6hpg-assembly1_A  TM=9.828E-01  e=6.530E-09  Arabidopsis thaliana
  6fd7-assembly1_A  TM=9.833E-01  e=2.161E-08  Homo sapiens

InterPro domains:
  IPR011990 Tetratricopeptide-like helical domain superfamily [G3DSA:1.25.40.10] (9-150)
  IPR011990 Tetratricopeptide-like helical domain superfamily [SSF48452] (14-151)
  IPR019734 Tetratricopeptide repeat [PF13181] (84-116)
  IPR019734 Tetratricopeptide repeat [PS50005] (15-48)
  IPR019734 Tetratricopeptide repeat [PS50005] (83-116)
  IPR019734 Tetratricopeptide repeat [SM00028] (15-48)
  IPR019734 Tetratricopeptide repeat [SM00028] (49-82)
  IPR019734 Tetratricopeptide repeat [SM00028] (83-116)
  IPR051966 RNA polymerase II-associated protein 3 [PTHR46423] (10-163)

Sequence (204 aa):
MNELRDELIDRKRLADDQKEIGNKHFKSGHIEESIKCYTNAIQLYESNPVFYCNRSMAYLKKGLPLEAHRDCDLALNIDNTCIKALYRRGLSRRQLFRYSLALDDFRRVLTLDADNSDAKRELAATQRLIQSKAIVEIKAIDKPLELQSKTPLTKVAICCDKKSCEFVVQLPESSTIKTQLFANDWARRHSTSLDVDIRAANDI

Foldseek 3Di:
DVVVVVLLVVLQVQLVVLQVVLVVCVVVVVLVSSLVSLVSSCVSPVLALVSLLSNLVSCVVVVNLVSSLVSLVSSCVNPVLPLSSLQSNLVSCVSVVVLVSSLVSLVSSCVSPVPPPSSVVSNVVSVVVPVVDPPPPPPDPPPDPVRDDPDPDDDFDWDDDPPATWGWDDDPPPDTDGDGDDDDPVCVVDPDDDPDDDDDPDDD

Mean predicted aligned error: 14.33 Å

Solvent-accessible surface area (backbone atoms only — not comparable to full-atom values): 11866 Å² total; per-residue (Å²): 117,65,66,66,53,51,52,52,52,50,31,44,50,54,16,50,52,28,38,55,54,13,52,51,29,45,74,72,65,39,43,70,60,14,39,51,24,18,50,53,13,36,76,52,39,70,87,47,39,65,40,32,32,55,33,18,53,37,26,48,75,72,71,36,33,68,63,13,32,53,26,14,52,55,14,35,72,72,36,79,78,43,50,69,22,36,45,51,28,16,53,18,28,44,76,68,70,38,49,71,65,14,42,51,25,24,50,52,31,40,74,79,39,75,79,45,62,66,42,54,50,51,37,53,52,49,51,49,52,58,70,72,39,86,73,75,76,79,66,80,74,82,62,55,81,87,73,44,76,90,61,83,82,75,86,76,84,84,70,80,53,101,86,57,71,74,63,83,61,85,54,98,74,89,54,80,64,83,62,84,74,77,77,54,75,70,60,78,75,42,100,60,91,76,88,77,84,80,73,84,83,82,91,128